Protein AF-A0A938S7B7-F1 (afdb_monomer)

Mean predicted aligned error: 17.57 Å

Sequence (192 aa):
MSVPHLNELYDEFAGQGLLVLGITKEKREPLAGFVQQNGVKFPIGLDDGGRTNEEYGIRGIPSAFLVNTEGKVVWQGHPISLDKERIKSVLSGTAGLERSRDDSTPSPRTERSRPGTKRKPRDTQEPREEVGAKREPVSPEQREIRTLFSLGKTWLANRDVEKAKEYLQTLADKYPEAAEAATARQWLEQLK

Solvent-accessible surface area (backbone atoms only — not comparable to full-atom values): 12240 Å² total; per-residue (Å²): 132,48,56,67,60,51,37,53,52,39,73,71,29,46,90,66,75,47,85,60,74,47,77,39,65,61,58,71,76,72,44,54,58,52,39,63,77,60,63,62,77,56,57,71,47,72,32,84,83,42,56,64,41,63,77,70,65,58,88,62,83,75,67,38,73,42,64,43,98,87,73,44,76,77,44,74,46,49,57,77,75,66,53,68,67,63,51,50,37,44,67,71,66,65,67,78,74,75,88,77,76,82,78,85,74,82,88,79,86,81,92,76,90,87,84,90,81,93,86,86,86,85,82,88,77,81,83,78,81,80,78,76,75,78,77,70,79,80,47,73,65,59,51,49,51,51,48,30,49,49,50,16,53,52,27,48,75,70,68,37,57,68,63,12,46,53,30,23,48,51,31,30,70,77,37,64,87,37,73,66,17,55,53,29,49,58,49,53,64,75,71,110

Foldseek 3Di:
DQQVVLVVVCVVCVVLPDADEAEDCDDPVVVVVVCVVSVRPHYYHHDPVCVVCVVVVPPDPPKDFDAAPVRDTLDIDHNNPDDPVNVVCRSVVVSPDDPDPPPPDDDDDDDDDDDDDDDDDDDDDDDDPPPPPPPDPCDPLNVLLVVLLVQLVVCVVVVNNVSNLVSLVCSCVVPVPDPSNVVSVVVNVVSD

Nearest PDB structures (foldseek):
  4nmu-assembly2_B  TM=8.128E-01  e=1.963E-04  Bacillus anthracis
  2h1a-assembly1_A  TM=8.492E-01  e=4.766E-04  Bacillus subtilis
  3drn-assembly2_B  TM=7.775E-01  e=1.560E-02  Saccharolobus solfataricus
  2l5o-assembly1_A  TM=7.589E-01  e=4.018E-02  Neisseria meningitidis serogroup B
  9hmf-assembly1_K  TM=8.562E-01  e=2.520E+00  Campylobacter jejuni

pLDDT: mean 77.13, std 22.65, range [26.0, 95.56]

Structure (mmCIF, N/CA/C/O backbone):
data_AF-A0A938S7B7-F1
#
_entry.id   AF-A0A938S7B7-F1
#
loop_
_atom_site.group_PDB
_atom_site.id
_atom_site.type_symbol
_atom_site.label_atom_id
_atom_site.label_alt_id
_atom_site.label_comp_id
_atom_site.label_asym_id
_atom_site.label_entity_id
_atom_site.label_seq_id
_atom_site.pdbx_PDB_ins_code
_atom_site.Cartn_x
_atom_site.Cartn_y
_atom_site.Cartn_z
_atom_site.occupancy
_atom_site.B_iso_or_equiv
_atom_site.auth_seq_id
_atom_site.auth_comp_id
_atom_site.auth_asym_id
_atom_site.auth_atom_id
_atom_site.pdbx_PDB_model_num
ATOM 1 N N . MET A 1 1 ? -2.540 18.103 -1.293 1.00 62.97 1 MET A N 1
ATOM 2 C CA . MET A 1 1 ? -1.780 17.017 -0.633 1.00 62.97 1 MET A CA 1
ATOM 3 C C . MET A 1 1 ? -2.758 16.178 0.176 1.00 62.97 1 MET A C 1
ATOM 5 O O . MET A 1 1 ? -3.597 16.770 0.835 1.00 62.97 1 MET A O 1
ATOM 9 N N . SER A 1 2 ? -2.718 14.846 0.090 1.00 87.06 2 SER A N 1
ATOM 10 C CA . SER A 1 2 ? -3.737 13.963 0.693 1.00 87.06 2 SER A CA 1
ATOM 11 C C . SER A 1 2 ? -3.463 13.537 2.140 1.00 87.06 2 SER A C 1
ATOM 13 O O . SER A 1 2 ? -4.360 12.992 2.771 1.00 87.06 2 SER A O 1
ATOM 15 N N . VAL A 1 3 ? -2.256 13.765 2.672 1.00 92.62 3 VAL A N 1
ATOM 16 C CA . VAL A 1 3 ? -1.851 13.268 4.002 1.00 92.62 3 VAL A CA 1
ATOM 17 C C . VAL A 1 3 ? -2.767 13.743 5.139 1.00 92.62 3 VAL A C 1
ATOM 19 O O . VAL A 1 3 ? -3.195 12.877 5.896 1.00 92.62 3 VAL A O 1
ATOM 22 N N . PRO A 1 4 ? -3.141 15.037 5.262 1.00 93.50 4 PRO A N 1
ATOM 23 C CA . PRO A 1 4 ? -4.032 15.471 6.343 1.00 93.50 4 PRO A CA 1
ATOM 24 C C . PRO A 1 4 ? -5.382 14.745 6.325 1.00 93.50 4 PRO A C 1
ATOM 26 O O . PRO A 1 4 ? -5.806 14.212 7.342 1.00 93.50 4 PRO A O 1
ATOM 29 N N . HIS A 1 5 ? -5.986 14.619 5.140 1.00 93.56 5 HIS A N 1
ATOM 30 C CA . HIS A 1 5 ? -7.241 13.886 4.944 1.00 93.56 5 HIS A CA 1
ATOM 31 C C . HIS A 1 5 ? -7.122 12.412 5.353 1.00 93.56 5 HIS A C 1
ATOM 33 O O . HIS A 1 5 ? -7.959 11.884 6.075 1.00 93.56 5 HIS A O 1
ATOM 39 N N . LEU A 1 6 ? -6.045 11.739 4.940 1.00 94.75 6 LEU A N 1
ATOM 40 C CA . LEU A 1 6 ? -5.810 10.339 5.301 1.00 94.75 6 LEU A CA 1
ATOM 41 C C . LEU A 1 6 ? -5.500 10.153 6.793 1.00 94.75 6 LEU A C 1
ATOM 43 O O . LEU A 1 6 ? -5.886 9.135 7.360 1.00 94.75 6 LEU A O 1
ATOM 47 N N . ASN A 1 7 ? -4.842 11.123 7.432 1.00 95.50 7 ASN A N 1
ATOM 48 C CA . ASN A 1 7 ? -4.629 11.124 8.878 1.00 95.50 7 ASN A CA 1
ATOM 49 C C . ASN A 1 7 ? -5.958 11.234 9.634 1.00 95.50 7 ASN A C 1
ATOM 51 O O . ASN A 1 7 ? -6.166 10.475 10.572 1.00 95.50 7 ASN A O 1
ATOM 55 N N . GLU A 1 8 ? -6.860 12.125 9.211 1.00 95.25 8 GLU A N 1
ATOM 56 C CA . GLU A 1 8 ? -8.193 12.253 9.816 1.00 95.25 8 GLU A CA 1
ATOM 57 C C . GLU A 1 8 ? -8.993 10.951 9.703 1.00 95.25 8 GLU A C 1
ATOM 59 O O . GLU A 1 8 ? -9.571 10.488 10.685 1.00 95.25 8 GLU A O 1
ATOM 64 N N . LEU A 1 9 ? -8.988 10.324 8.521 1.00 94.06 9 LEU A N 1
ATOM 65 C CA . LEU A 1 9 ? -9.646 9.033 8.313 1.00 94.06 9 LEU A CA 1
ATOM 66 C C . LEU A 1 9 ? -9.025 7.920 9.169 1.00 94.06 9 LEU A C 1
ATOM 68 O O . LEU A 1 9 ? -9.748 7.093 9.722 1.00 94.06 9 LEU A O 1
ATOM 72 N N . TYR A 1 10 ? -7.696 7.896 9.283 1.00 94.31 10 TYR A N 1
ATOM 73 C CA . TYR A 1 10 ? -6.990 6.927 10.115 1.00 94.31 10 TYR A CA 1
ATOM 74 C C . TYR A 1 10 ? -7.328 7.107 11.598 1.00 94.31 10 TYR A C 1
ATOM 76 O O . TYR A 1 10 ? -7.714 6.140 12.246 1.00 94.31 10 TYR A O 1
ATOM 84 N N . ASP A 1 11 ? -7.256 8.332 12.123 1.00 94.19 11 ASP A N 1
ATOM 85 C CA . ASP A 1 11 ? -7.569 8.619 13.527 1.00 94.19 11 ASP A CA 1
ATOM 86 C C . ASP A 1 11 ? -9.017 8.237 13.882 1.00 94.19 11 ASP A C 1
ATOM 88 O O . ASP A 1 11 ? -9.269 7.697 14.958 1.00 94.19 11 ASP A O 1
ATOM 92 N N . GLU A 1 12 ? -9.971 8.488 12.980 1.00 93.81 12 GLU A N 1
ATOM 93 C CA . GLU A 1 12 ? -11.390 8.211 13.223 1.00 93.81 12 GLU A CA 1
ATOM 94 C C . GLU A 1 12 ? -11.719 6.712 13.176 1.00 93.81 12 GLU A C 1
ATOM 96 O O . GLU A 1 12 ? -12.463 6.212 14.025 1.00 93.81 12 GLU A O 1
ATOM 101 N N . PHE A 1 13 ? -11.172 5.979 12.201 1.00 92.69 13 PHE A N 1
ATOM 102 C CA . PHE A 1 13 ? -11.612 4.613 11.903 1.00 92.69 13 PHE A CA 1
ATOM 103 C C . PHE A 1 13 ? -10.602 3.509 12.251 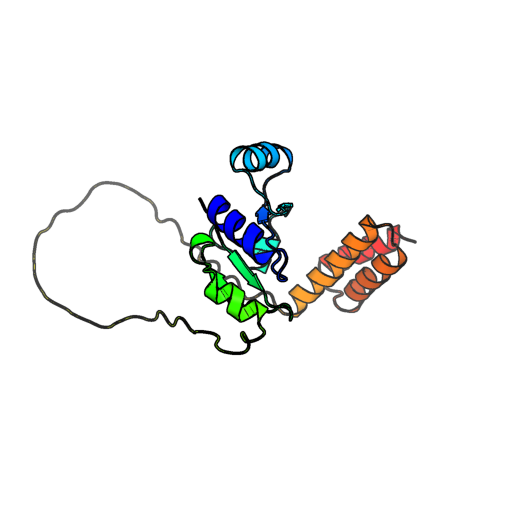1.00 92.69 13 PHE A C 1
ATOM 105 O O . PHE A 1 13 ? -10.966 2.335 12.149 1.00 92.69 13 PHE A O 1
ATOM 112 N N . ALA A 1 14 ? -9.381 3.821 12.707 1.00 87.31 14 ALA A N 1
ATOM 113 C CA . ALA A 1 14 ? -8.387 2.800 13.077 1.00 87.31 14 ALA A CA 1
ATOM 114 C C . ALA A 1 14 ? -8.910 1.819 14.140 1.00 87.31 14 ALA A C 1
ATOM 116 O O . ALA A 1 14 ? -8.699 0.612 14.037 1.00 87.31 14 ALA A O 1
ATOM 117 N N . GLY A 1 15 ? -9.662 2.316 15.128 1.00 85.25 15 GLY A N 1
ATOM 118 C CA . GLY A 1 15 ? -10.310 1.485 16.151 1.00 85.25 15 GLY A CA 1
ATOM 119 C C . GLY A 1 15 ? -11.589 0.775 15.687 1.00 85.25 15 GLY A C 1
ATOM 120 O O . GLY A 1 15 ? -12.145 -0.023 16.433 1.00 85.25 15 GLY A O 1
ATOM 12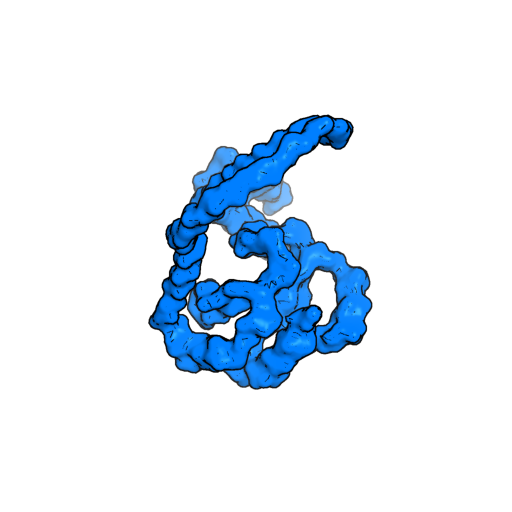1 N N . GLN A 1 16 ? -12.063 1.066 14.474 1.00 87.81 16 GLN A N 1
ATOM 122 C CA . GLN A 1 16 ? -13.324 0.569 13.912 1.00 87.81 16 GLN A CA 1
ATOM 123 C C . GLN A 1 16 ? -13.105 -0.452 12.783 1.00 87.81 16 GLN A C 1
ATOM 125 O O . GLN A 1 16 ? -14.058 -0.852 12.122 1.00 87.81 16 GLN A O 1
ATOM 130 N N . GLY A 1 17 ? -11.856 -0.874 12.557 1.00 87.44 17 GLY A N 1
ATOM 131 C CA . GLY A 1 17 ? -11.500 -1.876 11.550 1.00 87.44 17 GLY A CA 1
ATOM 132 C C . GLY A 1 17 ? -10.949 -1.314 10.237 1.00 87.44 17 GLY A C 1
ATOM 133 O O . GLY A 1 17 ? -10.676 -2.097 9.329 1.00 87.44 17 GLY A O 1
ATOM 134 N N . LEU A 1 18 ? -10.742 0.006 10.115 1.00 92.94 18 LEU A N 1
ATOM 135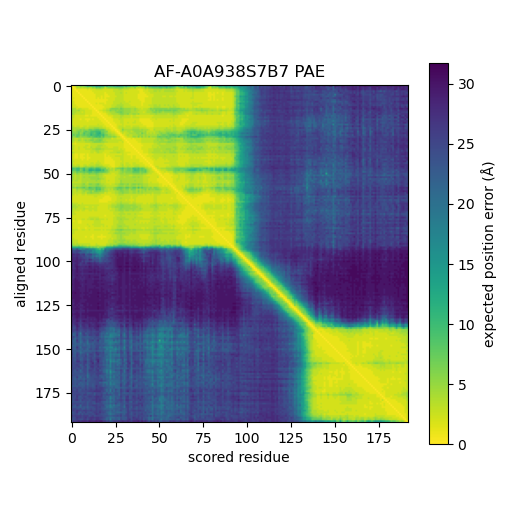 C CA . LEU A 1 18 ? -10.041 0.576 8.961 1.00 92.94 18 LEU A CA 1
ATOM 136 C C . LEU A 1 18 ? -8.524 0.509 9.165 1.00 92.94 18 LEU A C 1
ATOM 138 O O . LEU A 1 18 ? -7.987 1.088 10.105 1.00 92.94 18 LEU A O 1
ATOM 142 N N . LEU A 1 19 ? -7.820 -0.101 8.214 1.00 93.62 19 LEU A N 1
ATOM 143 C CA . LEU A 1 19 ? -6.375 0.049 8.070 1.00 93.62 19 LEU A CA 1
ATOM 144 C C . LEU A 1 19 ? -6.077 1.024 6.926 1.00 93.62 19 LEU A C 1
ATOM 146 O O . LEU A 1 19 ? -6.552 0.836 5.808 1.00 93.62 19 LEU A O 1
ATOM 150 N N . VAL A 1 20 ? -5.247 2.034 7.190 1.00 95.56 20 VAL A N 1
ATOM 151 C CA . VAL A 1 20 ? -4.679 2.905 6.151 1.00 95.56 20 VAL A CA 1
ATOM 152 C C . VAL A 1 20 ? -3.220 2.508 5.946 1.00 95.56 20 VAL A C 1
ATOM 154 O O . VAL A 1 20 ? -2.463 2.426 6.909 1.00 95.56 20 VAL A O 1
ATOM 157 N N . LEU A 1 21 ? -2.823 2.254 4.699 1.00 95.06 21 LEU A N 1
ATOM 158 C CA . LEU A 1 21 ? -1.455 1.892 4.329 1.00 95.06 21 LEU A CA 1
ATOM 159 C C . LEU A 1 21 ? -1.004 2.757 3.150 1.00 95.06 21 LEU A C 1
ATOM 161 O O . LEU A 1 21 ? -1.574 2.682 2.061 1.00 95.06 21 LEU A O 1
ATOM 165 N N . GLY A 1 22 ? 0.020 3.583 3.361 1.00 94.19 22 GLY A N 1
ATOM 166 C CA . GLY A 1 22 ? 0.685 4.290 2.269 1.00 94.19 22 GLY A CA 1
ATOM 167 C C . GLY A 1 22 ? 1.644 3.349 1.546 1.00 94.19 22 GLY A C 1
ATOM 168 O O . GLY A 1 22 ? 2.380 2.628 2.204 1.00 94.19 22 GLY A O 1
ATOM 169 N N . ILE A 1 23 ? 1.679 3.359 0.216 1.00 93.25 23 ILE A N 1
ATOM 170 C CA . ILE A 1 23 ? 2.670 2.601 -0.561 1.00 93.25 23 ILE A CA 1
ATOM 171 C C . ILE A 1 23 ? 3.522 3.585 -1.351 1.00 93.25 23 ILE A C 1
ATOM 173 O O . ILE A 1 23 ? 2.992 4.487 -2.003 1.00 93.25 23 ILE A O 1
ATOM 177 N N . THR A 1 24 ? 4.841 3.428 -1.288 1.00 90.06 24 THR A N 1
ATOM 178 C CA . THR A 1 24 ? 5.776 4.283 -2.019 1.00 90.06 24 THR A CA 1
ATOM 179 C C . THR A 1 24 ? 6.889 3.480 -2.671 1.00 90.06 24 THR A C 1
ATOM 181 O O . THR A 1 24 ? 7.380 2.513 -2.101 1.00 90.06 24 THR A O 1
ATOM 184 N N . LYS A 1 25 ? 7.315 3.932 -3.852 1.00 88.69 25 LYS A N 1
ATOM 185 C CA . LYS A 1 25 ? 8.526 3.450 -4.534 1.00 88.69 25 LYS A CA 1
ATOM 186 C C . LYS A 1 25 ? 9.805 4.151 -4.053 1.00 88.69 25 LYS A C 1
ATOM 188 O O . LYS A 1 25 ? 10.890 3.850 -4.539 1.00 88.69 25 LYS A O 1
ATOM 193 N N . GLU A 1 26 ? 9.667 5.149 -3.180 1.00 84.50 26 GLU A N 1
ATOM 194 C CA . GLU A 1 26 ? 10.796 5.900 -2.634 1.00 84.50 26 GLU A CA 1
ATOM 195 C C . GLU A 1 26 ? 11.612 5.045 -1.666 1.00 84.50 26 GLU A C 1
ATOM 197 O O . GLU A 1 26 ? 11.079 4.186 -0.961 1.00 84.50 26 GLU A O 1
ATOM 202 N N . LYS A 1 27 ? 12.916 5.318 -1.593 1.00 82.00 27 LYS A N 1
ATOM 203 C CA . LYS A 1 27 ? 13.792 4.688 -0.600 1.00 82.00 27 LYS A CA 1
ATOM 204 C C . LYS A 1 27 ? 13.482 5.202 0.808 1.00 82.00 27 LYS A C 1
ATOM 206 O O . LYS A 1 27 ? 12.878 6.260 0.995 1.00 82.00 27 LYS A O 1
ATOM 211 N N . ARG A 1 28 ? 13.930 4.459 1.820 1.00 80.94 28 ARG A N 1
ATOM 212 C CA . ARG A 1 28 ? 13.669 4.779 3.230 1.00 80.94 28 ARG A CA 1
ATOM 213 C C . ARG A 1 28 ? 14.246 6.137 3.639 1.00 80.94 28 ARG A C 1
ATOM 215 O O . ARG A 1 28 ? 13.594 6.878 4.371 1.00 80.94 28 ARG A O 1
ATOM 222 N N . GLU A 1 29 ? 15.448 6.459 3.170 1.00 80.31 29 GLU A N 1
ATOM 223 C CA . GLU A 1 29 ? 16.176 7.677 3.530 1.00 80.31 29 GLU A CA 1
ATOM 224 C C . GLU A 1 29 ? 15.417 8.962 3.144 1.00 80.31 29 GLU A C 1
ATOM 226 O O . GLU A 1 29 ? 15.160 9.770 4.038 1.00 80.31 29 GLU A O 1
ATOM 231 N N . PRO A 1 30 ? 14.983 9.168 1.881 1.00 79.94 30 PRO A N 1
ATOM 232 C CA . PRO A 1 30 ? 14.192 10.348 1.519 1.00 79.94 30 PRO A CA 1
ATOM 233 C C . PRO A 1 30 ? 12.782 10.347 2.132 1.00 79.94 30 PRO A C 1
ATOM 235 O O . PRO A 1 30 ? 12.194 11.413 2.327 1.00 79.94 30 PRO A O 1
ATOM 238 N N . LEU A 1 31 ? 12.233 9.178 2.479 1.00 85.56 31 LEU A N 1
ATOM 239 C CA . LEU A 1 31 ? 10.890 9.066 3.049 1.00 85.56 31 LEU A CA 1
ATOM 240 C C . LEU A 1 31 ? 10.800 9.600 4.486 1.00 85.56 31 LEU A C 1
ATOM 242 O O . LEU A 1 31 ? 9.781 10.185 4.855 1.00 85.56 31 LEU A O 1
ATOM 246 N N . ALA A 1 32 ? 11.843 9.421 5.301 1.00 85.19 32 ALA A N 1
ATOM 247 C CA . ALA A 1 32 ? 11.814 9.806 6.714 1.00 85.19 32 ALA A CA 1
ATOM 248 C C . ALA A 1 32 ? 11.514 11.304 6.909 1.00 85.19 32 ALA A C 1
ATOM 250 O O . ALA A 1 32 ? 10.678 11.668 7.739 1.00 85.19 32 ALA A O 1
ATOM 251 N N . GLY A 1 33 ? 12.130 12.164 6.089 1.00 87.75 33 GLY A N 1
ATOM 252 C CA . GLY A 1 33 ? 11.871 13.605 6.106 1.00 87.75 33 GLY A CA 1
ATOM 253 C C . GLY A 1 33 ? 10.430 13.942 5.722 1.00 87.75 33 GLY A C 1
ATOM 254 O O . GLY A 1 33 ? 9.784 14.739 6.399 1.00 87.75 33 GLY A O 1
ATOM 255 N N . PHE A 1 34 ? 9.887 13.281 4.696 1.00 88.94 34 PHE A N 1
ATOM 256 C CA . PHE A 1 34 ? 8.495 13.466 4.280 1.00 88.94 34 PHE A CA 1
ATOM 257 C C . PHE A 1 34 ? 7.505 13.071 5.383 1.00 88.94 34 PHE A C 1
ATOM 259 O O . PHE A 1 34 ? 6.560 13.814 5.651 1.00 88.94 34 PHE A O 1
ATOM 266 N N . VAL A 1 35 ? 7.725 11.923 6.032 1.00 90.19 35 VAL A N 1
ATOM 267 C CA . VAL A 1 35 ? 6.875 11.422 7.125 1.00 90.19 35 VAL A CA 1
ATOM 268 C C . VAL A 1 35 ? 6.845 12.411 8.281 1.00 90.19 35 VAL A C 1
ATOM 270 O O . VAL A 1 35 ? 5.765 12.747 8.766 1.00 90.19 35 VAL A O 1
ATOM 273 N N . GLN A 1 36 ? 8.015 12.912 8.682 1.00 89.38 36 GLN A N 1
ATOM 274 C CA . GLN A 1 36 ? 8.131 13.855 9.787 1.00 89.38 36 GLN A CA 1
ATOM 275 C C . GLN A 1 36 ? 7.504 15.214 9.451 1.00 89.38 36 GLN A C 1
ATOM 277 O O . GLN A 1 36 ? 6.734 15.741 10.247 1.00 89.38 36 GLN A O 1
ATOM 282 N N . GLN A 1 37 ? 7.785 15.760 8.264 1.00 90.12 37 GLN A N 1
ATOM 283 C CA . GLN A 1 37 ? 7.267 17.065 7.836 1.00 90.12 37 GLN A CA 1
ATOM 284 C C . GLN A 1 37 ? 5.746 17.076 7.671 1.00 90.12 37 GLN A C 1
ATOM 286 O O . GLN A 1 37 ? 5.107 18.084 7.960 1.00 90.12 37 GLN A O 1
ATOM 291 N N . ASN A 1 38 ? 5.163 15.967 7.210 1.00 89.88 38 ASN A N 1
ATOM 292 C CA . ASN A 1 38 ? 3.728 15.875 6.937 1.00 89.88 38 ASN A CA 1
ATOM 293 C C . ASN A 1 38 ? 2.937 15.203 8.065 1.00 89.88 38 ASN A C 1
ATOM 295 O O . ASN A 1 38 ? 1.726 15.033 7.935 1.00 89.88 38 ASN A O 1
ATOM 299 N N . GLY A 1 39 ? 3.611 14.811 9.152 1.00 93.00 39 GLY A N 1
ATOM 300 C CA . GLY A 1 39 ? 2.993 14.169 10.308 1.00 93.00 39 GLY A CA 1
ATOM 301 C C . GLY A 1 39 ? 2.195 12.923 9.934 1.00 93.00 39 GLY A C 1
ATOM 302 O O . GLY A 1 39 ? 1.060 12.779 10.380 1.00 93.00 39 GLY A O 1
ATOM 303 N N . VAL A 1 40 ? 2.732 12.062 9.064 1.00 94.31 40 VAL A N 1
ATOM 304 C CA . VAL A 1 40 ? 2.020 10.853 8.615 1.00 94.31 40 VAL A CA 1
ATOM 305 C C . VAL A 1 40 ? 1.785 9.924 9.811 1.00 94.31 40 VAL A C 1
ATOM 307 O O . VAL A 1 40 ? 2.739 9.528 10.478 1.00 94.31 40 VAL A O 1
ATOM 310 N N . LYS A 1 41 ? 0.519 9.578 10.077 1.00 93.69 41 LYS A N 1
ATOM 311 C CA . LYS A 1 41 ? 0.116 8.767 11.243 1.00 93.69 41 LYS A CA 1
ATOM 312 C C . LYS A 1 41 ? -0.072 7.281 10.947 1.00 93.69 41 LYS A C 1
ATOM 314 O O . LYS A 1 41 ? -0.132 6.473 11.868 1.00 93.69 41 LYS A O 1
ATOM 319 N N . PHE A 1 42 ? -0.175 6.929 9.672 1.00 93.62 42 PHE A N 1
ATOM 320 C CA . PHE A 1 42 ? -0.419 5.570 9.201 1.00 93.62 42 PHE A CA 1
ATOM 321 C C . PHE A 1 42 ? 0.876 4.900 8.707 1.00 93.62 42 PHE A C 1
ATOM 323 O O . PHE A 1 42 ? 1.814 5.591 8.298 1.00 93.62 42 PHE A O 1
ATOM 330 N N . PRO A 1 43 ? 0.958 3.556 8.724 1.00 92.50 43 PRO A N 1
ATOM 331 C CA . PRO A 1 43 ? 2.121 2.836 8.217 1.00 92.50 43 PRO A CA 1
ATOM 332 C C . PRO A 1 43 ? 2.361 3.104 6.725 1.00 92.50 43 PRO A C 1
ATOM 334 O O . PRO A 1 43 ? 1.425 3.297 5.944 1.00 92.50 43 PRO A O 1
ATOM 337 N N . ILE A 1 44 ? 3.634 3.069 6.323 1.00 93.69 44 ILE A N 1
ATOM 338 C CA . ILE A 1 44 ? 4.053 3.178 4.922 1.00 93.69 44 ILE A CA 1
ATOM 339 C C . ILE A 1 44 ? 4.843 1.930 4.527 1.00 93.69 44 ILE A C 1
ATOM 341 O O . ILE A 1 44 ? 5.866 1.615 5.135 1.00 93.69 44 ILE A O 1
ATOM 345 N N . GLY A 1 45 ? 4.374 1.237 3.493 1.00 92.62 45 GLY A N 1
ATOM 346 C CA . GLY A 1 45 ? 5.081 0.157 2.820 1.00 92.62 45 GLY A CA 1
ATOM 347 C C . GLY A 1 45 ? 6.031 0.691 1.748 1.00 92.62 45 GLY A C 1
ATOM 348 O O . GLY A 1 45 ? 5.667 1.556 0.948 1.00 92.62 45 GLY A O 1
ATOM 349 N N . LEU A 1 46 ? 7.249 0.150 1.733 1.00 92.12 46 LEU A N 1
ATOM 350 C CA . LEU A 1 46 ? 8.239 0.400 0.689 1.00 92.12 46 LEU A CA 1
ATOM 351 C C . LEU A 1 46 ? 8.078 -0.655 -0.406 1.00 92.12 46 LEU A C 1
ATOM 353 O O . LEU A 1 46 ? 8.299 -1.842 -0.171 1.00 92.12 46 LEU A O 1
ATOM 357 N N . ASP A 1 47 ? 7.698 -0.216 -1.596 1.00 89.19 47 ASP A N 1
ATOM 358 C CA . ASP A 1 47 ? 7.597 -1.039 -2.795 1.00 89.19 47 ASP A CA 1
ATOM 359 C C . ASP A 1 47 ? 8.840 -0.834 -3.660 1.00 89.19 47 ASP A C 1
ATOM 361 O O . ASP A 1 47 ? 8.836 -0.100 -4.654 1.00 89.19 47 ASP A O 1
ATOM 365 N N . ASP A 1 48 ? 9.932 -1.471 -3.234 1.00 77.50 48 ASP A N 1
ATOM 366 C CA . ASP A 1 48 ? 11.179 -1.471 -3.988 1.00 77.50 48 ASP A CA 1
ATOM 367 C C . ASP A 1 48 ? 10.965 -2.208 -5.322 1.00 77.50 48 ASP A C 1
ATOM 369 O O . ASP A 1 48 ? 10.676 -3.413 -5.371 1.00 77.50 48 ASP A O 1
ATOM 373 N N . GLY A 1 49 ? 11.022 -1.441 -6.411 1.00 78.25 49 GLY A N 1
ATOM 374 C CA . GLY A 1 49 ? 10.715 -1.885 -7.771 1.00 78.25 49 GLY A CA 1
ATOM 375 C C . GLY A 1 49 ? 9.339 -1.477 -8.309 1.00 78.25 49 GLY A C 1
ATOM 376 O O . GLY A 1 49 ? 9.080 -1.723 -9.482 1.00 78.25 49 GLY A O 1
ATOM 377 N N . GLY A 1 50 ? 8.470 -0.832 -7.518 1.00 83.12 50 GLY A N 1
ATOM 378 C CA . GLY A 1 50 ? 7.197 -0.275 -8.006 1.00 83.12 50 GLY A CA 1
ATOM 379 C C . GLY A 1 50 ? 6.176 -1.314 -8.491 1.00 83.12 50 GLY A C 1
ATOM 380 O O . GLY A 1 50 ? 5.285 -0.980 -9.276 1.00 83.12 50 GLY A O 1
ATOM 381 N N . ARG A 1 51 ? 6.300 -2.564 -8.034 1.00 87.94 51 ARG A N 1
ATOM 382 C CA . ARG A 1 51 ? 5.480 -3.701 -8.477 1.00 87.94 51 ARG A CA 1
ATOM 383 C C . ARG A 1 51 ? 4.007 -3.525 -8.122 1.00 87.94 51 ARG A C 1
ATOM 385 O O . ARG A 1 51 ? 3.140 -3.919 -8.892 1.00 87.94 51 ARG A O 1
ATOM 392 N N . THR A 1 52 ? 3.711 -2.884 -6.995 1.00 89.56 52 THR A N 1
ATOM 393 C CA . THR A 1 52 ? 2.340 -2.582 -6.563 1.00 89.56 52 THR A CA 1
ATOM 394 C C . THR A 1 52 ? 1.643 -1.684 -7.574 1.00 89.56 52 THR A C 1
ATOM 396 O O . THR A 1 52 ? 0.497 -1.939 -7.927 1.00 89.56 52 THR A O 1
ATOM 399 N N . ASN A 1 53 ? 2.335 -0.670 -8.102 1.00 87.62 53 ASN A N 1
ATOM 400 C CA . ASN A 1 53 ? 1.750 0.202 -9.120 1.00 87.62 53 ASN A CA 1
ATOM 401 C C . ASN A 1 53 ? 1.407 -0.571 -10.398 1.00 87.62 53 ASN A C 1
ATOM 403 O O . ASN A 1 53 ? 0.372 -0.308 -11.005 1.00 87.62 53 ASN A O 1
ATOM 407 N N . GLU A 1 54 ? 2.254 -1.520 -10.798 1.00 88.62 54 GLU A N 1
ATOM 408 C CA . GLU A 1 54 ? 2.015 -2.352 -11.978 1.00 88.62 54 GLU A CA 1
ATOM 409 C C . GLU A 1 54 ? 0.815 -3.283 -11.786 1.00 88.62 54 GLU A C 1
ATOM 411 O O . GLU A 1 54 ? -0.098 -3.275 -12.613 1.00 88.62 54 GLU A O 1
ATOM 416 N N .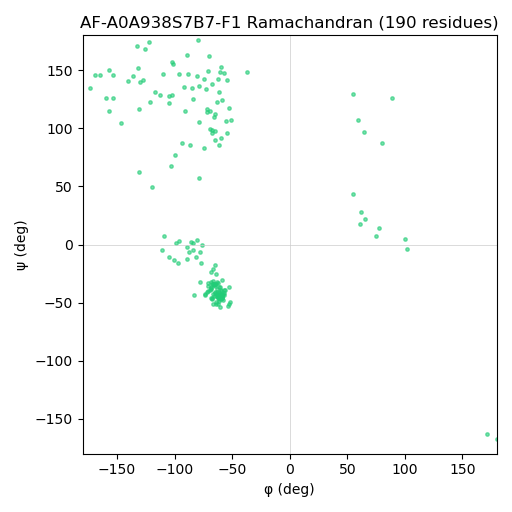 GLU A 1 55 ? 0.782 -4.030 -10.681 1.00 90.00 55 GLU A N 1
ATOM 417 C CA . GLU A 1 55 ? -0.274 -5.007 -10.383 1.00 90.00 55 GLU A CA 1
ATOM 418 C C . GLU A 1 55 ? -1.641 -4.335 -10.162 1.00 90.00 55 GLU A C 1
ATOM 420 O O . GLU A 1 55 ? -2.671 -4.851 -10.594 1.00 90.00 55 GLU A O 1
ATOM 425 N N . TYR A 1 56 ? -1.661 -3.138 -9.566 1.00 87.44 56 TYR A N 1
ATOM 426 C CA . TYR A 1 56 ? -2.880 -2.340 -9.390 1.00 87.44 56 TYR A CA 1
ATOM 427 C C . TYR A 1 56 ? -3.214 -1.462 -10.611 1.00 87.44 56 TYR A C 1
ATOM 429 O O . TYR A 1 56 ? -4.186 -0.704 -10.583 1.00 87.44 56 TYR A O 1
ATOM 437 N N . GLY A 1 57 ? -2.425 -1.528 -11.691 1.00 89.06 57 GLY A N 1
ATOM 438 C CA . GLY A 1 57 ? -2.662 -0.760 -12.916 1.00 89.06 57 GLY A CA 1
ATOM 439 C C . GLY A 1 57 ? -2.612 0.762 -12.726 1.00 89.06 57 GLY A C 1
ATOM 440 O O . GLY A 1 57 ? -3.276 1.500 -13.458 1.00 89.06 57 GLY A O 1
ATOM 441 N N . ILE A 1 58 ? -1.847 1.248 -11.746 1.00 88.75 58 ILE A N 1
ATOM 442 C CA . ILE A 1 58 ? -1.734 2.664 -11.390 1.00 88.75 58 ILE A CA 1
ATOM 443 C C . ILE A 1 58 ? -0.934 3.398 -12.470 1.00 88.75 58 ILE A C 1
ATOM 445 O O . ILE A 1 58 ? 0.261 3.176 -12.651 1.00 88.75 58 ILE A O 1
ATOM 449 N N . ARG A 1 59 ? -1.599 4.316 -13.179 1.00 83.19 59 ARG A N 1
ATOM 450 C CA . ARG A 1 59 ? -0.988 5.141 -14.242 1.00 83.19 59 ARG A CA 1
ATOM 451 C C . ARG A 1 59 ? -0.633 6.557 -13.794 1.00 83.19 59 ARG A C 1
ATOM 453 O O . ARG A 1 59 ? 0.082 7.256 -14.502 1.00 83.19 59 ARG A O 1
ATOM 460 N N . GLY A 1 60 ? -1.133 6.981 -12.635 1.00 84.69 60 GLY A N 1
ATOM 461 C CA . GLY A 1 60 ? -0.931 8.322 -12.100 1.00 84.69 60 GLY A CA 1
ATOM 462 C C . GLY A 1 60 ? -1.017 8.335 -10.580 1.00 84.69 60 GLY A C 1
ATOM 463 O O . GLY A 1 60 ? -1.773 7.572 -9.979 1.00 84.69 60 GLY A O 1
ATOM 464 N N . ILE A 1 61 ? -0.222 9.205 -9.964 1.00 86.62 61 ILE A N 1
ATOM 465 C CA . ILE A 1 61 ? -0.224 9.431 -8.519 1.00 86.62 61 ILE A CA 1
ATOM 466 C C . ILE A 1 61 ? -0.797 10.823 -8.199 1.00 86.62 61 ILE A C 1
ATOM 468 O O . ILE A 1 61 ? -0.578 11.754 -8.975 1.00 86.62 61 ILE A O 1
ATOM 472 N N . PRO A 1 62 ? -1.491 10.988 -7.058 1.00 91.00 62 PRO A N 1
ATOM 473 C CA . PRO A 1 62 ? -1.809 9.945 -6.084 1.00 91.00 62 PRO A CA 1
ATOM 474 C C . PRO A 1 62 ? -3.021 9.093 -6.510 1.00 91.00 62 PRO A C 1
ATOM 476 O O . PRO A 1 62 ? -3.983 9.602 -7.077 1.00 91.00 62 PRO A O 1
ATOM 479 N N . SER A 1 63 ? -2.977 7.801 -6.184 1.00 92.81 63 SER A N 1
ATOM 480 C CA . SER A 1 63 ? -4.077 6.845 -6.366 1.00 92.81 63 SER A CA 1
ATOM 481 C C . SER A 1 63 ? -4.345 6.127 -5.045 1.00 92.81 63 SER A C 1
ATOM 483 O O . SER A 1 63 ? -3.406 5.810 -4.318 1.00 92.81 63 SER A O 1
ATOM 485 N N . ALA A 1 64 ? -5.614 5.882 -4.735 1.00 94.56 64 ALA A N 1
ATOM 486 C CA . ALA A 1 64 ? -6.060 5.153 -3.556 1.00 94.56 64 ALA A CA 1
ATOM 487 C C . ALA A 1 64 ? -7.095 4.094 -3.937 1.00 94.56 64 ALA A C 1
ATOM 489 O O . ALA A 1 64 ? -7.842 4.250 -4.905 1.00 94.56 64 ALA A O 1
ATOM 490 N N . PHE A 1 65 ? -7.136 3.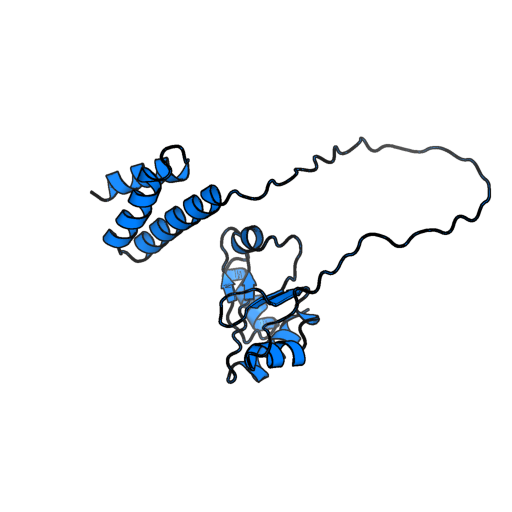037 -3.134 1.00 95.31 65 PHE A N 1
ATOM 491 C CA . PHE A 1 65 ? -8.065 1.924 -3.256 1.00 95.31 65 PHE A CA 1
ATOM 492 C C . PHE A 1 65 ? -8.701 1.686 -1.890 1.00 95.31 65 PHE A C 1
ATOM 494 O O . PHE A 1 65 ? -8.013 1.749 -0.872 1.00 95.31 65 PHE A O 1
ATOM 501 N N . LEU A 1 66 ? -9.999 1.401 -1.871 1.00 95.38 66 LEU A N 1
ATOM 502 C CA . LEU A 1 66 ? -10.691 0.899 -0.691 1.00 95.38 66 LEU A CA 1
ATOM 503 C C . LEU A 1 66 ? -10.951 -0.585 -0.905 1.00 95.38 66 LEU A C 1
ATOM 505 O O . LEU A 1 66 ? -11.592 -0.970 -1.887 1.00 95.38 66 LEU A O 1
ATOM 509 N N . VAL A 1 67 ? -10.439 -1.400 0.008 1.00 93.50 67 VAL A N 1
ATOM 510 C CA . VAL A 1 67 ? -10.537 -2.858 -0.038 1.00 93.50 67 VAL A CA 1
ATOM 511 C C . VAL A 1 67 ? -11.420 -3.309 1.120 1.00 93.50 67 VAL A C 1
ATOM 513 O O . VAL A 1 67 ? -11.214 -2.871 2.251 1.00 93.50 67 VAL A O 1
ATOM 516 N N . ASN A 1 68 ? -12.429 -4.133 0.841 1.00 92.12 68 ASN A N 1
ATOM 517 C CA . ASN A 1 68 ? -13.306 -4.679 1.875 1.00 92.12 68 ASN A CA 1
ATOM 518 C C . ASN A 1 68 ? -12.652 -5.873 2.603 1.00 92.12 68 ASN A C 1
ATOM 520 O O . ASN A 1 68 ? -11.573 -6.338 2.232 1.00 92.12 68 ASN A O 1
ATOM 524 N N . THR A 1 69 ? -13.319 -6.404 3.628 1.00 88.19 69 THR A N 1
ATOM 525 C CA . THR A 1 69 ? -12.826 -7.545 4.425 1.00 88.19 69 THR A CA 1
ATOM 526 C C . THR A 1 69 ? -12.709 -8.856 3.639 1.00 88.19 69 THR A C 1
ATOM 528 O O . THR A 1 69 ? -11.980 -9.749 4.058 1.00 88.19 69 THR A O 1
ATOM 531 N N . GLU A 1 70 ? -13.362 -8.969 2.478 1.00 88.81 70 GLU A N 1
ATOM 532 C CA . GLU A 1 70 ? -13.209 -10.099 1.549 1.00 88.81 70 GLU A CA 1
ATOM 533 C C . GLU A 1 70 ? -12.001 -9.941 0.604 1.00 88.81 70 GLU A C 1
ATOM 535 O O . GLU A 1 70 ? -11.798 -10.770 -0.283 1.00 88.81 70 GLU A O 1
ATOM 540 N N . GLY A 1 71 ? -11.227 -8.857 0.728 1.00 88.44 71 GLY A N 1
ATOM 541 C CA . GLY A 1 71 ? -10.097 -8.565 -0.156 1.00 88.44 71 GLY A CA 1
ATOM 542 C C . GLY A 1 71 ? -10.496 -7.997 -1.522 1.00 88.44 71 GLY A C 1
ATOM 543 O O . GLY A 1 71 ? -9.671 -7.959 -2.435 1.00 88.44 71 GLY A O 1
ATOM 544 N N . LYS A 1 72 ? -11.745 -7.548 -1.701 1.00 91.50 72 LYS A N 1
ATOM 545 C CA . LYS A 1 72 ? -12.223 -6.956 -2.960 1.00 91.50 72 LYS A CA 1
ATOM 546 C C . LYS A 1 72 ? -12.051 -5.443 -2.945 1.00 91.50 72 LYS A C 1
ATOM 548 O O . LYS A 1 72 ? -12.431 -4.775 -1.986 1.00 91.50 72 LYS A O 1
ATOM 553 N N . VAL A 1 73 ? -11.553 -4.891 -4.049 1.00 92.19 73 VAL A N 1
ATOM 554 C CA . VAL A 1 73 ? -11.566 -3.442 -4.285 1.00 92.19 73 VAL A CA 1
ATOM 555 C C . VAL A 1 73 ? -13.011 -2.998 -4.512 1.00 92.19 73 VAL A C 1
ATOM 557 O O . VAL A 1 73 ? -13.639 -3.386 -5.497 1.00 92.19 73 VAL A O 1
ATOM 560 N N . VAL A 1 74 ? -13.527 -2.177 -3.602 1.00 93.12 74 VAL A N 1
ATOM 561 C CA . VAL A 1 74 ? -14.887 -1.612 -3.647 1.00 93.12 74 VAL A CA 1
ATOM 562 C C . VAL A 1 74 ? -14.895 -0.137 -4.050 1.00 93.12 74 VAL A C 1
ATOM 564 O O . VAL A 1 74 ? -15.946 0.420 -4.353 1.00 93.12 74 VAL A O 1
ATOM 567 N N . TRP A 1 75 ? -13.725 0.507 -4.087 1.00 94.31 75 TRP A N 1
ATOM 568 C CA . TRP A 1 75 ? -13.552 1.850 -4.634 1.00 94.31 75 TRP A CA 1
ATOM 569 C C . TRP A 1 75 ? -12.102 2.094 -5.062 1.00 94.31 75 TRP A C 1
ATOM 571 O O . TRP A 1 75 ? -11.172 1.554 -4.463 1.00 94.31 75 TRP A O 1
ATOM 581 N N . GLN A 1 76 ? -11.922 2.936 -6.077 1.00 94.00 76 GLN A N 1
ATOM 582 C CA . GLN A 1 76 ? -10.632 3.433 -6.545 1.00 94.00 76 GLN A CA 1
ATOM 583 C C . GLN A 1 76 ? -10.773 4.910 -6.921 1.00 94.00 76 GLN A C 1
ATOM 585 O O . GLN A 1 76 ? -11.769 5.301 -7.530 1.00 94.00 76 GLN A O 1
ATOM 590 N N . GLY A 1 77 ? -9.768 5.727 -6.612 1.00 92.44 77 GLY A N 1
ATOM 591 C CA . GLY A 1 77 ? -9.759 7.123 -7.032 1.00 92.44 77 GLY A CA 1
ATOM 592 C C . GLY A 1 77 ? -8.636 7.946 -6.420 1.00 92.44 77 GLY A C 1
ATOM 593 O O . GLY A 1 77 ? -7.650 7.421 -5.901 1.00 92.44 77 GLY A O 1
ATOM 594 N N . HIS A 1 78 ? -8.789 9.266 -6.480 1.00 94.31 78 HIS A N 1
ATOM 595 C CA . HIS A 1 78 ? -7.880 10.181 -5.804 1.00 94.31 78 HIS A CA 1
ATOM 596 C C . HIS A 1 78 ? -8.138 10.135 -4.282 1.00 94.31 78 HIS A C 1
ATOM 598 O O . HIS A 1 78 ? -9.295 10.244 -3.877 1.00 94.31 78 HIS A O 1
ATOM 604 N N . PRO A 1 79 ? -7.112 10.040 -3.409 1.00 92.69 79 PRO A N 1
ATOM 605 C CA . PRO A 1 79 ? -7.320 9.821 -1.973 1.00 92.69 79 PRO A CA 1
ATOM 606 C C . PRO A 1 79 ? -8.168 10.895 -1.276 1.00 92.69 79 PRO A C 1
ATOM 608 O O . PRO A 1 79 ? -8.882 10.590 -0.333 1.00 92.69 79 P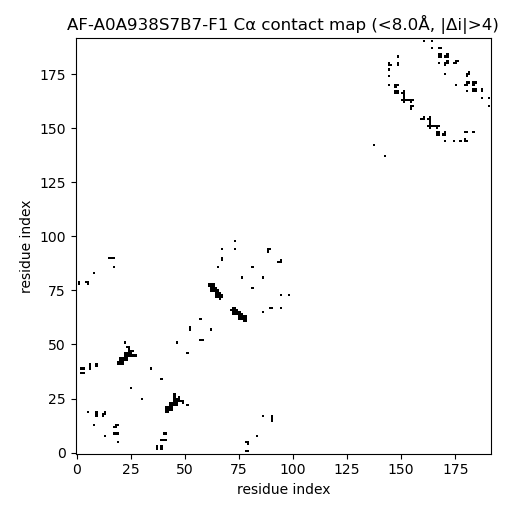RO A O 1
ATOM 611 N N . ILE A 1 80 ? -8.118 12.145 -1.749 1.00 93.19 80 ILE A N 1
ATOM 612 C CA . ILE A 1 80 ? -8.939 13.241 -1.195 1.00 93.19 80 ILE A CA 1
ATOM 613 C C . ILE A 1 80 ? -10.444 13.058 -1.435 1.00 93.19 80 ILE A C 1
ATOM 615 O O . ILE A 1 80 ? -11.258 13.673 -0.761 1.00 93.19 80 ILE A O 1
ATOM 619 N N . SER A 1 81 ? -10.812 12.240 -2.422 1.00 92.81 81 SER A N 1
ATOM 620 C CA . SER A 1 81 ? -12.200 11.971 -2.792 1.00 92.81 81 SER A CA 1
ATOM 621 C C . SER A 1 81 ? -12.790 10.795 -2.010 1.00 92.81 81 SER A C 1
ATOM 623 O O . SER A 1 81 ? -13.952 10.463 -2.215 1.00 92.81 81 SER A O 1
ATOM 625 N N . LEU A 1 82 ? -12.001 10.144 -1.147 1.00 92.88 82 LEU A N 1
ATOM 626 C CA . LEU A 1 82 ? -12.488 9.090 -0.266 1.00 92.88 82 LEU A CA 1
ATOM 627 C C . LEU A 1 82 ? -13.197 9.718 0.935 1.00 92.88 82 LEU A C 1
ATOM 629 O O . LEU A 1 82 ? -12.546 10.248 1.832 1.00 92.88 82 LEU A O 1
ATOM 633 N N . ASP A 1 83 ? -14.521 9.664 0.953 1.00 92.75 83 ASP A N 1
ATOM 634 C CA . ASP A 1 83 ? -15.333 10.203 2.039 1.00 92.75 83 ASP A CA 1
ATOM 635 C C . ASP A 1 83 ? -15.596 9.182 3.167 1.00 92.75 83 ASP A C 1
ATOM 637 O O . ASP A 1 83 ? -15.431 7.967 3.018 1.00 92.75 83 ASP A O 1
ATOM 641 N N . LYS A 1 84 ? -16.018 9.705 4.324 1.00 93.19 84 LYS A N 1
ATOM 642 C CA . LYS A 1 84 ? -16.293 8.925 5.540 1.00 93.19 84 LYS A CA 1
ATOM 643 C C . LYS A 1 84 ? -17.495 7.996 5.388 1.00 93.19 84 LYS A C 1
ATOM 645 O O . LYS A 1 84 ? -17.497 6.910 5.959 1.00 93.19 84 LYS A O 1
ATOM 650 N N . GLU A 1 85 ? -18.511 8.401 4.632 1.00 91.50 85 GLU A N 1
ATOM 651 C CA . GLU A 1 85 ? -19.746 7.627 4.470 1.00 91.50 85 GLU A CA 1
ATOM 652 C C . GLU A 1 85 ? -19.486 6.345 3.678 1.00 91.50 85 GLU A C 1
ATOM 654 O O . GLU A 1 85 ? -19.959 5.266 4.043 1.00 91.50 85 GLU A O 1
ATOM 659 N N . ARG A 1 86 ? -18.627 6.426 2.659 1.00 92.62 86 ARG A N 1
ATOM 660 C CA . ARG A 1 86 ? -18.135 5.261 1.926 1.00 92.62 86 ARG A CA 1
ATOM 661 C C . ARG A 1 86 ? -17.388 4.292 2.836 1.00 92.62 86 ARG A C 1
ATOM 663 O O . ARG A 1 86 ? -17.641 3.093 2.767 1.00 92.62 86 ARG A O 1
ATOM 670 N N . ILE A 1 87 ? -16.501 4.793 3.696 1.00 93.38 87 ILE A N 1
ATOM 671 C CA . ILE A 1 87 ? -15.767 3.957 4.659 1.00 93.38 87 ILE A CA 1
ATOM 672 C C . ILE A 1 87 ? -16.738 3.273 5.622 1.00 93.38 87 ILE A C 1
ATOM 674 O O . ILE A 1 87 ? -16.680 2.055 5.772 1.00 93.38 87 ILE A O 1
ATOM 678 N N . LYS A 1 88 ? -17.678 4.021 6.212 1.00 92.00 88 LYS A N 1
ATOM 679 C CA . LYS A 1 88 ? -18.700 3.468 7.113 1.00 92.00 88 LYS A CA 1
ATOM 680 C C . LYS A 1 88 ? -19.529 2.373 6.445 1.00 92.00 88 LYS A C 1
ATOM 682 O O . LYS A 1 88 ? -19.753 1.342 7.065 1.00 92.00 88 LYS A O 1
ATOM 687 N N . SER A 1 89 ? -19.942 2.572 5.191 1.00 89.44 89 SER A N 1
ATOM 688 C CA . SER A 1 89 ? -20.704 1.580 4.414 1.00 89.44 89 SER A CA 1
ATOM 689 C C . SER A 1 89 ? -19.929 0.273 4.198 1.00 89.44 89 SER A C 1
ATOM 691 O O . SER A 1 89 ? -20.500 -0.818 4.242 1.00 89.44 89 SER A O 1
ATOM 693 N N . VAL A 1 90 ? -18.609 0.365 4.008 1.00 90.62 90 VAL A N 1
ATOM 694 C CA . VAL A 1 90 ? -17.744 -0.817 3.898 1.00 90.62 90 VAL A CA 1
ATOM 695 C C . VAL A 1 90 ? -17.548 -1.492 5.254 1.00 90.62 90 VAL A C 1
ATOM 697 O O . VAL A 1 90 ? -17.642 -2.716 5.332 1.00 90.62 90 VAL A O 1
ATOM 700 N N . 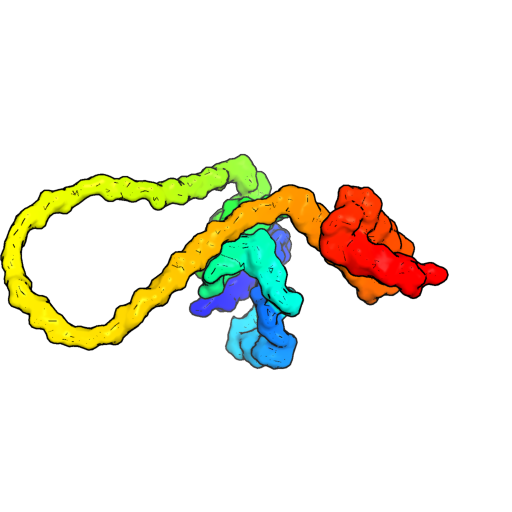LEU A 1 91 ? -17.329 -0.721 6.322 1.00 87.62 91 LEU A N 1
ATOM 701 C CA . LEU A 1 91 ? -17.129 -1.251 7.675 1.00 87.62 91 LEU A CA 1
ATOM 702 C C . LEU A 1 91 ? -18.383 -1.926 8.248 1.00 87.62 91 LEU A C 1
ATOM 704 O O . LEU A 1 91 ? -18.266 -2.922 8.954 1.00 87.62 91 LEU A O 1
ATOM 708 N N . SER A 1 92 ? -19.580 -1.433 7.925 1.00 84.44 92 SER A N 1
ATOM 709 C CA . SER A 1 92 ? -20.845 -2.035 8.369 1.00 84.44 92 SER A CA 1
ATOM 710 C C . SER A 1 92 ? -21.232 -3.307 7.602 1.00 84.44 92 SER A C 1
ATOM 712 O O . SER A 1 92 ? -22.255 -3.914 7.910 1.00 84.44 92 SER A O 1
ATOM 714 N N . GLY A 1 93 ? -20.426 -3.735 6.621 1.00 69.38 93 GLY A N 1
ATOM 715 C CA . GLY A 1 93 ? -20.703 -4.916 5.801 1.00 69.38 93 GLY A CA 1
ATOM 716 C C . GLY A 1 93 ? -21.795 -4.698 4.749 1.00 69.38 93 GLY A C 1
ATOM 717 O O . GLY A 1 93 ? -22.189 -5.643 4.070 1.00 69.38 93 GLY A O 1
ATOM 718 N N . THR A 1 94 ? -22.265 -3.461 4.572 1.00 55.72 94 THR A N 1
ATOM 719 C CA . THR A 1 94 ? -23.306 -3.113 3.594 1.00 55.72 94 THR A CA 1
ATOM 720 C C . THR A 1 94 ? -22.744 -2.945 2.178 1.00 55.72 94 THR A C 1
ATOM 722 O O . THR A 1 94 ? -23.503 -2.898 1.210 1.00 55.72 94 THR A O 1
ATOM 725 N N . ALA A 1 95 ? -21.417 -2.911 2.013 1.00 50.56 95 ALA A N 1
ATOM 726 C CA . ALA A 1 95 ? -20.742 -2.824 0.715 1.00 50.56 95 ALA A CA 1
ATOM 727 C C . ALA A 1 95 ? -20.693 -4.175 -0.024 1.00 50.56 95 ALA A C 1
ATOM 729 O O . ALA A 1 95 ? -19.635 -4.690 -0.387 1.00 50.56 95 ALA A O 1
ATOM 730 N N . GLY A 1 96 ? -21.873 -4.738 -0.246 1.00 45.03 96 GLY A N 1
ATOM 731 C CA . GLY A 1 96 ? -22.132 -5.838 -1.156 1.00 45.03 96 GLY A CA 1
ATOM 732 C C . GLY A 1 96 ? -23.120 -5.412 -2.235 1.00 45.03 96 GLY A C 1
ATOM 733 O O . GLY A 1 96 ? -24.105 -6.106 -2.427 1.00 45.03 96 GLY A O 1
ATOM 734 N N . LEU A 1 97 ? -22.918 -4.274 -2.910 1.00 41.62 97 LEU A N 1
ATOM 735 C CA . LEU A 1 97 ? -23.630 -3.964 -4.154 1.00 41.62 97 LEU A CA 1
ATOM 736 C C . LEU A 1 97 ? -22.964 -2.808 -4.912 1.00 41.62 97 LEU A C 1
ATOM 738 O O . LEU A 1 97 ? -22.474 -1.864 -4.304 1.00 41.62 97 LEU A O 1
ATOM 742 N N . GLU A 1 98 ? -23.019 -2.899 -6.241 1.00 38.53 98 GLU A N 1
ATOM 743 C CA . GLU A 1 98 ? -22.714 -1.860 -7.234 1.00 38.53 98 GLU A CA 1
ATOM 744 C C . GLU A 1 98 ? -21.225 -1.614 -7.554 1.00 38.53 98 GLU A C 1
ATOM 746 O O . GLU A 1 98 ? -20.573 -0.678 -7.095 1.00 38.53 98 GLU A O 1
ATOM 751 N N . ARG A 1 99 ? -20.724 -2.397 -8.523 1.00 41.38 99 ARG A N 1
ATOM 752 C CA . ARG A 1 99 ? -19.798 -1.859 -9.530 1.00 41.38 99 ARG A CA 1
ATOM 753 C C . ARG A 1 99 ? -20.535 -0.732 -10.264 1.00 41.38 99 ARG A C 1
ATOM 755 O O . ARG A 1 99 ? -21.207 -1.001 -11.260 1.00 41.38 99 ARG A O 1
ATOM 762 N N . SER A 1 100 ? -20.418 0.510 -9.804 1.00 38.19 100 SER A N 1
ATOM 763 C CA . SER A 1 100 ? -20.830 1.655 -10.612 1.00 38.19 100 SER A CA 1
ATOM 764 C C . SER A 1 100 ? -19.876 1.751 -11.801 1.00 38.19 100 SER A C 1
ATOM 766 O O . SER A 1 100 ? -18.741 2.214 -11.687 1.00 38.19 100 SER A O 1
ATOM 768 N N . ARG A 1 101 ? -20.345 1.224 -12.934 1.00 46.53 101 ARG A N 1
ATOM 769 C CA . ARG A 1 101 ? -19.884 1.573 -14.272 1.00 46.53 101 ARG A CA 1
ATOM 770 C C . ARG A 1 101 ? -19.927 3.097 -14.380 1.00 46.53 101 ARG A C 1
ATOM 772 O O . ARG A 1 101 ? -21.015 3.651 -14.475 1.00 46.53 101 ARG A O 1
ATOM 779 N N . ASP A 1 102 ? -18.774 3.754 -14.379 1.00 38.03 102 ASP A N 1
ATOM 780 C CA . ASP A 1 102 ? -18.675 5.049 -15.046 1.00 38.03 102 ASP A CA 1
ATOM 781 C C . ASP A 1 102 ? -18.347 4.758 -16.512 1.00 38.03 102 ASP A C 1
ATOM 783 O O . ASP A 1 102 ? -17.199 4.591 -16.927 1.00 38.03 102 ASP A O 1
ATOM 787 N N . ASP A 1 103 ? -19.428 4.528 -17.254 1.00 38.31 103 ASP A N 1
ATOM 788 C CA . ASP A 1 103 ? -19.480 4.655 -18.699 1.00 38.31 103 ASP A CA 1
ATOM 789 C C . ASP A 1 103 ? -19.319 6.139 -19.036 1.00 38.31 103 ASP A C 1
ATOM 791 O O . ASP A 1 103 ? -20.274 6.909 -19.005 1.00 38.31 103 ASP A O 1
ATOM 795 N N . SER A 1 104 ? -18.090 6.535 -19.341 1.00 37.84 104 SER A N 1
ATOM 796 C CA . SER A 1 104 ? -17.809 7.782 -20.042 1.00 37.84 104 SER A CA 1
ATOM 797 C C . SER A 1 104 ? -17.487 7.468 -21.510 1.00 37.84 104 SER A C 1
ATOM 799 O O . SER A 1 104 ? -16.355 7.635 -21.966 1.00 37.84 104 SER A O 1
ATOM 801 N N . THR A 1 105 ? -18.488 7.000 -22.265 1.00 33.12 105 THR A N 1
ATOM 802 C CA . THR A 1 105 ? -18.573 7.202 -23.725 1.00 33.12 105 THR A CA 1
ATOM 803 C C . THR A 1 105 ? -19.590 8.325 -24.043 1.00 33.12 105 THR A C 1
ATOM 805 O O . THR A 1 105 ? -20.381 8.703 -23.184 1.00 33.12 105 THR A O 1
ATOM 808 N N . PRO A 1 106 ? -19.503 8.999 -25.207 1.00 39.69 106 PRO A N 1
ATOM 809 C CA . PRO A 1 106 ? -19.519 10.456 -25.299 1.00 39.69 106 PRO A CA 1
ATOM 810 C C . PRO A 1 106 ? -20.906 11.041 -25.612 1.00 39.69 106 PRO A C 1
ATOM 812 O O . PRO A 1 106 ? -21.667 10.486 -26.404 1.00 39.69 106 PRO A O 1
ATOM 815 N N . SER A 1 107 ? -21.202 12.230 -25.077 1.00 30.12 107 SER A N 1
ATOM 816 C CA . SER A 1 107 ? -22.403 12.989 -25.455 1.00 30.12 107 SER A CA 1
ATOM 817 C C . SER A 1 107 ? -22.343 13.497 -26.909 1.00 30.12 107 SER A C 1
ATOM 819 O O . SER A 1 107 ? -21.304 14.012 -27.337 1.00 30.12 107 SER A O 1
ATOM 821 N N . PRO A 1 108 ? -23.448 13.415 -27.679 1.00 35.34 108 PRO A N 1
ATOM 822 C CA . PRO A 1 108 ? -23.497 13.822 -29.079 1.00 35.34 108 PRO A CA 1
ATOM 823 C C . PRO A 1 108 ? -23.857 15.306 -29.277 1.00 35.34 108 PRO A C 1
ATOM 825 O O . PRO A 1 108 ? -24.707 15.853 -28.585 1.00 35.34 108 PRO A O 1
ATOM 828 N N . ARG A 1 109 ? -23.264 15.873 -30.342 1.00 30.23 109 ARG A N 1
ATOM 829 C CA . ARG A 1 109 ? -23.662 17.039 -31.168 1.00 30.23 109 ARG A CA 1
ATOM 830 C C . ARG A 1 109 ? -23.920 18.389 -30.487 1.00 30.23 109 ARG A C 1
ATOM 832 O O . ARG A 1 109 ? -24.862 18.551 -29.730 1.00 30.23 109 ARG A O 1
ATOM 839 N N . THR A 1 110 ? -23.286 19.431 -31.035 1.00 33.16 110 THR A N 1
ATOM 840 C CA . THR A 1 110 ? -23.997 20.398 -31.901 1.00 33.16 110 THR A CA 1
ATOM 841 C C . THR A 1 110 ? -23.006 21.113 -32.829 1.00 33.16 110 THR A C 1
ATOM 843 O O . THR A 1 110 ? -22.150 21.875 -32.391 1.00 33.16 110 THR A O 1
ATOM 846 N N . GLU A 1 111 ? -23.149 20.868 -34.132 1.00 33.09 111 GLU A N 1
ATOM 847 C CA . GLU A 1 111 ? -22.606 21.696 -35.211 1.00 33.09 111 GLU A CA 1
ATOM 848 C C . GLU A 1 111 ? -23.205 23.108 -35.163 1.00 33.09 111 GLU A C 1
ATOM 850 O O . GLU A 1 111 ? -24.427 23.274 -35.164 1.00 33.09 111 GLU A O 1
ATOM 855 N N . ARG A 1 112 ? -22.353 24.136 -35.239 1.00 33.09 112 ARG A N 1
ATOM 856 C CA . ARG A 1 112 ? -22.745 25.443 -35.779 1.00 33.09 112 ARG A CA 1
ATOM 857 C C . ARG A 1 112 ? -21.552 26.099 -36.505 1.00 33.09 112 ARG A C 1
ATOM 859 O O . ARG A 1 112 ? -20.598 26.558 -35.895 1.00 33.09 112 ARG A O 1
ATOM 866 N N . SER A 1 113 ? -21.633 26.059 -37.838 1.00 31.67 113 SER A N 1
ATOM 867 C CA . SER A 1 113 ? -20.954 26.861 -38.889 1.00 31.67 113 SER A CA 1
ATOM 868 C C . SER A 1 113 ? -20.762 28.355 -38.514 1.00 31.67 113 SER A C 1
ATOM 870 O O . SER A 1 113 ? -21.660 28.871 -37.857 1.00 31.67 113 SER A O 1
ATOM 872 N N . ARG A 1 114 ? -19.752 29.185 -38.889 1.00 33.41 114 ARG A N 1
ATOM 873 C CA . ARG A 1 114 ? -18.828 29.431 -40.057 1.00 33.41 114 ARG A CA 1
ATOM 874 C C . ARG A 1 114 ? -17.894 30.660 -39.678 1.00 33.41 114 ARG A C 1
ATOM 876 O O . ARG A 1 114 ? -18.088 31.163 -38.577 1.00 33.41 114 ARG A O 1
ATOM 883 N N . PRO A 1 115 ? -17.099 31.347 -40.556 1.00 37.41 115 PRO A N 1
ATOM 884 C CA . PRO A 1 115 ? -15.913 30.963 -41.360 1.00 37.41 115 PRO A CA 1
ATOM 885 C C . PRO A 1 115 ? -14.699 31.971 -41.294 1.00 37.41 115 PRO A C 1
ATOM 887 O O .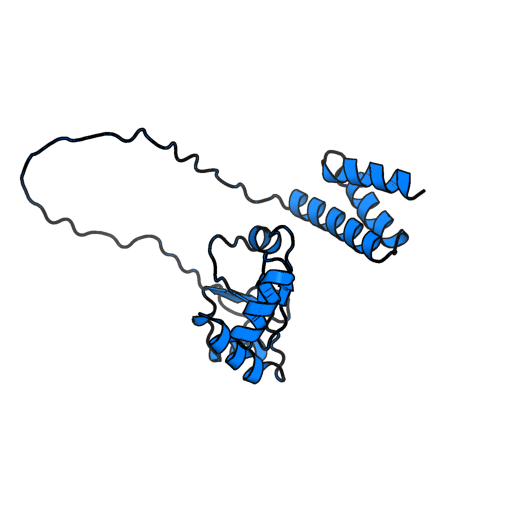 PRO A 1 115 ? -14.848 33.111 -40.872 1.00 37.41 115 PRO A O 1
ATOM 890 N N . GLY A 1 116 ? -13.525 31.596 -41.848 1.00 27.59 116 GLY A N 1
ATOM 891 C CA . GLY A 1 116 ? -12.407 32.493 -42.268 1.00 27.59 116 GLY A CA 1
ATOM 892 C C . GLY A 1 116 ? -11.354 32.812 -41.185 1.00 27.59 116 GLY A C 1
ATOM 893 O O . GLY A 1 116 ? -11.687 33.291 -40.117 1.00 27.59 116 GLY A O 1
ATOM 894 N N . THR A 1 117 ? -10.040 32.610 -41.356 1.00 29.97 117 THR A N 1
ATOM 895 C CA . THR A 1 117 ? -9.156 33.277 -42.333 1.00 29.97 117 THR A CA 1
ATOM 896 C C . THR A 1 117 ? -7.786 32.569 -42.379 1.00 29.97 117 THR A C 1
ATOM 898 O O . THR A 1 117 ? -7.295 32.069 -41.372 1.00 29.97 117 THR A O 1
ATOM 901 N N . LYS A 1 118 ? -7.166 32.530 -43.566 1.00 32.38 118 LYS A N 1
ATOM 902 C CA . LYS A 1 118 ? -5.855 31.925 -43.874 1.00 32.38 118 LYS A CA 1
ATOM 903 C C . LYS A 1 118 ? -4.684 32.574 -43.115 1.00 32.38 118 LYS A C 1
ATOM 905 O O . LYS A 1 118 ? -4.604 33.799 -43.107 1.00 32.38 118 LYS A O 1
ATOM 910 N N . ARG A 1 119 ? -3.704 31.762 -42.678 1.00 28.61 119 ARG A N 1
ATOM 911 C CA . ARG A 1 119 ? -2.237 32.003 -42.767 1.00 28.61 119 ARG A CA 1
ATOM 912 C C . ARG A 1 119 ? -1.437 30.764 -42.295 1.00 28.61 119 ARG A C 1
ATOM 914 O O . ARG A 1 119 ? -1.757 30.173 -41.276 1.00 28.61 119 ARG A O 1
ATOM 921 N N . LYS A 1 120 ? -0.402 30.386 -43.055 1.00 27.95 120 LYS A N 1
ATOM 922 C CA . LYS A 1 120 ? 0.682 29.406 -42.767 1.00 27.95 120 LYS A CA 1
ATOM 923 C C . LYS A 1 120 ? 2.015 30.185 -42.906 1.00 27.95 120 LYS A C 1
ATOM 925 O O . LYS A 1 120 ? 1.958 31.262 -43.507 1.00 27.95 120 LYS A O 1
ATOM 930 N N . PRO A 1 121 ? 3.217 29.645 -42.613 1.00 41.78 121 PRO A N 1
ATOM 931 C CA . PRO A 1 121 ? 3.676 28.656 -41.617 1.00 41.78 121 PRO A CA 1
ATOM 932 C C . PRO A 1 121 ? 4.843 29.212 -40.748 1.00 41.78 121 PRO A C 1
ATOM 934 O O . PRO A 1 121 ? 5.475 30.189 -41.146 1.00 41.78 121 PRO A O 1
ATOM 937 N N . ARG A 1 122 ? 5.232 28.551 -39.641 1.00 26.00 122 ARG A N 1
ATOM 938 C CA . ARG A 1 122 ? 6.653 28.511 -39.229 1.00 26.00 122 ARG A CA 1
ATOM 939 C C . ARG A 1 122 ? 6.979 27.346 -38.277 1.00 26.00 122 ARG A C 1
ATOM 941 O O . ARG A 1 122 ? 6.337 27.195 -37.248 1.00 26.00 122 ARG A O 1
ATOM 948 N N . ASP A 1 123 ? 7.982 26.590 -38.711 1.00 29.91 123 ASP A N 1
ATOM 949 C CA . ASP A 1 123 ? 8.943 25.740 -38.000 1.00 29.91 123 ASP A CA 1
ATOM 950 C C . ASP A 1 123 ? 8.511 24.555 -37.115 1.00 29.91 123 ASP A C 1
ATOM 952 O O . ASP A 1 123 ? 8.105 24.689 -35.968 1.00 29.91 123 ASP A O 1
ATOM 956 N N . THR A 1 124 ? 8.777 23.377 -37.690 1.00 34.97 124 THR A N 1
ATOM 957 C CA . THR A 1 124 ? 9.661 22.339 -37.135 1.00 34.97 124 THR A CA 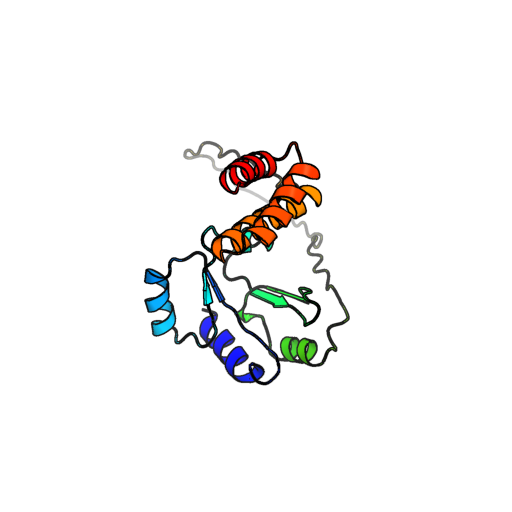1
ATOM 958 C C . THR A 1 124 ? 9.245 21.686 -35.822 1.00 34.97 124 THR A C 1
ATOM 960 O O . THR A 1 124 ? 9.601 22.129 -34.735 1.00 34.97 124 THR A O 1
ATOM 963 N N . GLN A 1 125 ? 8.611 20.520 -35.957 1.00 28.50 125 GLN A N 1
ATOM 964 C CA . GLN A 1 125 ? 8.899 19.364 -35.114 1.00 28.50 125 GLN A CA 1
ATOM 965 C C . GLN A 1 125 ? 8.560 18.081 -35.879 1.00 28.50 125 GLN A C 1
ATOM 967 O O . GLN A 1 125 ? 7.469 17.934 -36.430 1.00 28.50 125 GLN A O 1
ATOM 972 N N . GLU A 1 126 ? 9.548 17.196 -35.955 1.00 35.47 126 GLU A N 1
ATOM 973 C CA . GLU A 1 126 ? 9.434 15.833 -36.465 1.00 35.47 126 GLU A CA 1
ATOM 974 C C . GLU A 1 126 ? 8.354 15.053 -35.686 1.00 35.47 126 GLU A C 1
ATOM 976 O O . GLU A 1 126 ? 8.147 15.312 -34.494 1.00 35.47 126 GLU A O 1
ATOM 981 N N . PRO A 1 127 ? 7.642 14.107 -36.321 1.00 31.20 127 PRO A N 1
ATOM 982 C CA . PRO A 1 127 ? 6.583 13.366 -35.656 1.00 31.20 127 PRO A CA 1
ATOM 983 C C . PRO A 1 127 ? 7.191 12.387 -34.648 1.00 31.20 127 PRO A C 1
ATOM 985 O O . PRO A 1 127 ? 7.896 11.452 -35.019 1.00 31.20 127 PRO A O 1
ATOM 988 N N . ARG A 1 128 ? 6.889 12.580 -33.359 1.00 30.05 128 ARG A N 1
ATOM 989 C CA . ARG A 1 128 ? 7.036 11.517 -32.361 1.00 30.05 128 ARG A CA 1
ATOM 990 C C . ARG A 1 128 ? 6.028 10.430 -32.703 1.00 30.05 128 ARG A C 1
ATOM 992 O O . ARG A 1 128 ? 4.828 10.638 -32.543 1.00 30.05 128 ARG A O 1
ATOM 999 N N . GLU A 1 129 ? 6.522 9.293 -33.173 1.00 35.62 129 GLU A N 1
ATOM 1000 C CA . GLU A 1 129 ? 5.752 8.058 -33.226 1.00 35.62 129 GLU A CA 1
ATOM 1001 C C . GLU A 1 129 ? 5.222 7.747 -31.819 1.00 35.62 129 GLU A C 1
ATOM 1003 O O . GLU A 1 129 ? 5.958 7.348 -30.914 1.00 35.62 129 GLU A O 1
ATOM 1008 N N . GLU A 1 130 ? 3.923 7.958 -31.623 1.00 38.53 130 GLU A N 1
ATOM 1009 C CA . GLU A 1 130 ? 3.173 7.333 -30.544 1.00 38.53 130 GLU A CA 1
ATOM 1010 C C . GLU A 1 130 ? 3.153 5.826 -30.804 1.00 38.53 130 GLU A C 1
ATOM 1012 O O . GLU A 1 130 ? 2.246 5.286 -31.439 1.00 38.53 130 GLU A O 1
ATOM 1017 N N . VAL A 1 131 ? 4.154 5.114 -30.287 1.00 39.12 131 VAL A N 1
ATOM 1018 C CA . VAL A 1 131 ? 4.047 3.666 -30.116 1.00 39.12 131 VAL A CA 1
ATOM 1019 C C . VAL A 1 131 ? 3.117 3.432 -28.930 1.00 39.12 131 VAL A C 1
ATOM 1021 O O . VAL A 1 131 ? 3.531 3.259 -27.783 1.00 39.12 131 VAL A O 1
ATOM 1024 N N . GLY A 1 132 ? 1.816 3.475 -29.215 1.00 38.25 132 GLY A N 1
ATOM 1025 C CA . GLY A 1 132 ? 0.770 2.972 -28.342 1.00 38.25 132 GLY A CA 1
ATOM 1026 C C . GLY A 1 132 ? 0.970 1.476 -28.133 1.00 38.25 132 GLY A C 1
ATOM 1027 O O . GLY A 1 132 ? 0.390 0.655 -28.842 1.00 38.25 132 GLY A O 1
ATOM 1028 N N . ALA A 1 133 ? 1.802 1.111 -27.157 1.00 39.59 133 ALA A N 1
ATOM 1029 C CA . ALA A 1 133 ? 1.900 -0.255 -26.678 1.00 39.59 133 ALA A CA 1
ATOM 1030 C C . ALA A 1 133 ? 0.559 -0.619 -26.032 1.00 39.59 133 ALA A C 1
ATOM 1032 O O . ALA A 1 133 ? 0.286 -0.285 -24.875 1.00 39.59 133 ALA A O 1
ATOM 1033 N N . LYS A 1 134 ? -0.298 -1.296 -26.801 1.00 41.06 134 LYS A N 1
ATOM 1034 C CA . LYS A 1 134 ? -1.400 -2.098 -26.274 1.00 41.06 134 LYS A CA 1
ATOM 1035 C C . LYS A 1 134 ? -0.781 -3.078 -25.274 1.00 41.06 134 LYS A C 1
ATOM 1037 O O . LYS A 1 134 ? -0.228 -4.093 -25.676 1.00 41.06 134 LYS A O 1
ATOM 1042 N N . ARG A 1 135 ? -0.788 -2.746 -23.980 1.00 54.03 135 ARG A N 1
ATOM 1043 C CA . ARG A 1 135 ? -0.405 -3.699 -22.935 1.00 54.03 135 ARG A CA 1
ATOM 1044 C C . ARG A 1 135 ? -1.511 -4.739 -22.889 1.00 54.03 135 ARG A C 1
ATOM 1046 O O . ARG A 1 135 ? -2.592 -4.464 -22.368 1.00 54.03 135 ARG A O 1
ATOM 1053 N N . GLU A 1 136 ? -1.262 -5.877 -23.524 1.00 46.28 136 GLU A N 1
ATOM 1054 C CA . GLU A 1 136 ? -2.135 -7.035 -23.420 1.00 46.28 136 GLU A CA 1
ATOM 1055 C C . GLU A 1 136 ? -2.330 -7.391 -21.939 1.00 46.28 136 GLU A C 1
ATOM 1057 O O . GLU A 1 136 ? -1.404 -7.237 -21.133 1.00 46.28 136 GLU A O 1
ATOM 1062 N N . PRO A 1 137 ? -3.542 -7.805 -21.540 1.00 55.19 137 PRO A N 1
ATOM 1063 C CA . PRO A 1 137 ? -3.786 -8.231 -20.174 1.00 55.19 137 PRO A CA 1
ATOM 1064 C C . PRO A 1 137 ? -2.857 -9.403 -19.845 1.00 55.19 137 PRO A C 1
ATOM 1066 O O . PRO A 1 137 ? -2.863 -10.414 -20.542 1.00 55.19 137 PRO A O 1
ATOM 1069 N N . VAL A 1 138 ? -2.070 -9.265 -18.773 1.00 64.06 138 VAL A N 1
ATOM 1070 C CA . VAL A 1 138 ? -1.212 -10.340 -18.252 1.00 64.06 138 VAL A CA 1
ATOM 1071 C C . VAL A 1 138 ? -2.079 -11.581 -18.052 1.00 64.06 138 VAL A C 1
ATOM 1073 O O . VAL A 1 138 ? -3.044 -11.530 -17.274 1.00 64.06 138 VAL A O 1
ATOM 1076 N N . SER A 1 139 ? -1.769 -12.652 -18.790 1.00 78.38 139 SER A N 1
ATOM 1077 C CA . SER A 1 139 ? -2.571 -13.874 -18.794 1.00 78.38 139 SER A CA 1
ATOM 1078 C C . SER A 1 139 ? -2.642 -14.476 -17.382 1.00 78.38 139 SER A C 1
ATOM 1080 O O . SER A 1 139 ? -1.734 -14.265 -16.573 1.00 78.38 139 SER A O 1
ATOM 1082 N N . PRO A 1 140 ? -3.713 -15.215 -17.041 1.00 78.31 140 PRO A N 1
ATOM 1083 C CA . PRO A 1 140 ? -3.837 -15.856 -15.730 1.00 78.31 140 PRO A CA 1
ATOM 1084 C C . PRO A 1 140 ? -2.623 -16.722 -15.361 1.00 78.31 140 PRO A C 1
ATOM 1086 O O . PRO A 1 140 ? -2.178 -16.698 -14.218 1.00 78.31 140 PRO A O 1
ATOM 1089 N N . GLU A 1 141 ? -2.039 -17.403 -16.348 1.00 82.88 141 GLU A N 1
ATOM 1090 C CA . GLU A 1 141 ? -0.820 -18.207 -16.202 1.00 82.88 141 GLU A CA 1
ATOM 1091 C C . GLU A 1 141 ? 0.383 -17.351 -15.791 1.00 82.88 141 GLU A C 1
ATOM 1093 O O . GLU A 1 141 ? 1.081 -17.675 -14.836 1.00 82.88 141 GLU A O 1
ATOM 1098 N N . GLN A 1 142 ? 0.584 -16.202 -16.444 1.00 80.19 142 GLN A N 1
ATOM 1099 C CA . GLN A 1 142 ? 1.673 -15.274 -16.124 1.00 80.19 142 GLN A CA 1
ATOM 1100 C C . GLN A 1 142 ? 1.546 -14.693 -14.708 1.00 80.19 142 GLN A C 1
ATOM 1102 O O . GLN A 1 142 ? 2.551 -14.452 -14.037 1.00 80.19 142 GLN A O 1
ATOM 1107 N N . ARG A 1 143 ? 0.316 -14.509 -14.214 1.00 79.12 143 ARG A N 1
ATOM 1108 C CA . ARG A 1 143 ? 0.080 -14.102 -12.819 1.00 79.12 143 ARG A CA 1
ATOM 1109 C C . ARG A 1 143 ? 0.491 -15.201 -11.851 1.00 79.12 143 ARG A C 1
ATOM 1111 O O . ARG A 1 143 ? 1.198 -14.925 -10.888 1.00 79.12 143 ARG A O 1
ATOM 1118 N N . GLU A 1 144 ? 0.092 -16.440 -12.123 1.00 86.31 144 GLU A N 1
ATOM 1119 C CA . GLU A 1 144 ? 0.428 -17.572 -11.262 1.00 86.31 144 GLU A CA 1
ATOM 1120 C C . GLU A 1 144 ? 1.939 -17.850 -11.239 1.00 86.31 144 GLU A C 1
ATOM 1122 O O . GLU A 1 144 ? 2.505 -18.026 -10.160 1.00 86.31 144 GLU A O 1
ATOM 1127 N N . ILE A 1 145 ? 2.608 -17.787 -12.397 1.00 86.56 145 ILE A N 1
ATOM 1128 C CA . ILE A 1 145 ? 4.073 -17.878 -12.529 1.00 86.56 145 ILE A CA 1
ATOM 1129 C C . ILE A 1 145 ? 4.757 -16.867 -11.601 1.00 86.56 145 ILE A C 1
ATOM 1131 O O . ILE A 1 145 ? 5.607 -17.229 -10.780 1.00 86.56 145 ILE A O 1
ATOM 1135 N N . ARG A 1 146 ? 4.338 -15.597 -11.672 1.00 84.12 146 ARG A N 1
ATOM 1136 C CA . ARG A 1 146 ? 4.873 -14.521 -10.828 1.00 84.12 146 ARG A CA 1
ATOM 1137 C C . ARG A 1 146 ? 4.615 -14.759 -9.346 1.00 84.12 146 ARG A C 1
ATOM 1139 O O . ARG A 1 146 ? 5.514 -14.533 -8.533 1.00 84.12 146 ARG A O 1
ATOM 1146 N N . THR A 1 147 ? 3.411 -15.199 -8.982 1.00 84.38 147 THR A N 1
ATOM 1147 C CA . THR A 1 147 ? 3.048 -15.478 -7.588 1.00 84.38 147 THR A CA 1
ATOM 1148 C C . THR A 1 147 ? 3.913 -16.591 -7.006 1.00 84.38 147 THR A C 1
ATOM 1150 O O . THR A 1 147 ? 4.531 -16.379 -5.962 1.00 84.38 147 THR A O 1
ATOM 1153 N N . LEU A 1 148 ? 4.019 -17.736 -7.689 1.00 87.94 148 LEU A N 1
ATOM 1154 C CA . LEU A 1 148 ? 4.833 -18.868 -7.236 1.00 87.94 148 LEU A CA 1
ATOM 1155 C C . LEU A 1 148 ? 6.306 -18.468 -7.087 1.00 87.94 148 LEU A C 1
ATOM 1157 O O . LEU A 1 148 ? 6.925 -18.736 -6.055 1.00 87.94 148 LEU A O 1
ATOM 1161 N N . PHE A 1 149 ? 6.848 -17.735 -8.064 1.00 89.56 149 PHE A N 1
ATOM 1162 C CA . PHE A 1 149 ? 8.227 -17.257 -8.005 1.00 89.56 149 PHE A CA 1
ATOM 1163 C C . PHE A 1 149 ? 8.456 -16.263 -6.856 1.00 89.56 149 PHE A C 1
ATOM 1165 O O . PHE A 1 149 ? 9.477 -16.311 -6.164 1.00 89.56 149 PHE A O 1
ATOM 1172 N N . SER A 1 150 ? 7.507 -15.350 -6.620 1.00 86.75 150 SER A N 1
ATOM 1173 C CA . SER A 1 150 ? 7.601 -14.384 -5.524 1.00 86.75 150 SER A CA 1
ATOM 1174 C C . SER A 1 150 ? 7.522 -15.057 -4.158 1.00 86.75 150 SER A C 1
ATOM 1176 O O . SER A 1 150 ? 8.310 -14.705 -3.284 1.00 86.75 150 SER A O 1
ATOM 1178 N N . LEU A 1 151 ? 6.619 -16.023 -3.973 1.00 84.81 151 LEU A N 1
ATOM 1179 C CA . LEU A 1 151 ? 6.516 -16.777 -2.724 1.00 84.81 151 LEU A CA 1
ATOM 1180 C C . LEU A 1 151 ? 7.806 -17.551 -2.453 1.00 84.81 151 LEU A C 1
ATOM 1182 O O . LEU A 1 151 ? 8.342 -17.442 -1.353 1.00 84.81 151 LEU A O 1
ATOM 1186 N N . GLY A 1 152 ? 8.365 -18.226 -3.462 1.00 90.56 152 GLY A N 1
ATOM 1187 C CA . GLY A 1 152 ? 9.666 -18.889 -3.352 1.00 90.56 152 GLY A CA 1
ATOM 1188 C C . GLY A 1 152 ? 10.762 -17.956 -2.822 1.00 90.56 152 GLY A C 1
ATOM 1189 O O . GLY A 1 152 ? 11.417 -18.268 -1.829 1.00 90.56 152 GLY A O 1
ATOM 1190 N N . LYS A 1 153 ? 10.899 -16.756 -3.408 1.00 90.56 153 LYS A N 1
ATOM 1191 C CA . LYS A 1 153 ? 11.837 -15.720 -2.927 1.00 90.56 153 LYS A CA 1
ATOM 1192 C C . LYS A 1 153 ? 11.581 -15.297 -1.483 1.00 90.56 153 LYS A C 1
ATOM 1194 O O . LYS A 1 153 ? 12.525 -15.165 -0.708 1.00 90.56 153 LYS A O 1
ATOM 1199 N N . THR A 1 154 ? 10.322 -15.049 -1.130 1.00 81.75 154 THR A N 1
ATOM 1200 C CA . THR A 1 154 ? 9.947 -14.604 0.217 1.00 81.75 154 THR A CA 1
ATOM 1201 C C . THR A 1 154 ? 10.295 -15.657 1.265 1.00 81.75 154 THR A C 1
ATOM 1203 O O . THR A 1 154 ? 10.860 -15.317 2.303 1.00 81.75 154 THR A O 1
ATOM 1206 N N . TRP A 1 155 ? 10.027 -16.933 0.993 1.00 89.19 155 TRP A N 1
ATOM 1207 C CA . TRP A 1 155 ? 10.353 -18.010 1.927 1.00 89.19 155 TRP A CA 1
ATOM 1208 C C . TRP A 1 155 ? 11.863 -18.224 2.072 1.00 89.19 155 TRP A C 1
ATOM 1210 O O . TRP A 1 155 ? 12.336 -18.391 3.197 1.00 89.19 155 TRP A O 1
ATOM 1220 N N . LEU A 1 156 ? 12.642 -18.072 0.990 1.00 86.94 156 LEU A N 1
ATOM 1221 C CA . LEU A 1 156 ? 14.109 -18.049 1.081 1.00 86.94 156 LEU A CA 1
ATOM 1222 C C . LEU A 1 156 ? 14.611 -16.917 1.981 1.00 86.94 156 LEU A C 1
ATOM 1224 O O . LEU A 1 156 ? 15.476 -17.143 2.827 1.00 86.94 156 LEU A O 1
ATOM 1228 N N . ALA A 1 157 ? 14.047 -15.713 1.848 1.00 82.00 157 ALA A N 1
ATOM 1229 C CA . ALA A 1 157 ? 14.402 -14.579 2.701 1.00 82.00 157 ALA A CA 1
ATOM 1230 C C . ALA A 1 157 ? 14.065 -14.836 4.183 1.00 82.00 157 ALA A C 1
ATOM 1232 O O . ALA A 1 157 ? 14.815 -14.426 5.069 1.00 82.00 157 ALA A O 1
ATOM 1233 N N . ASN A 1 158 ? 12.988 -15.580 4.444 1.00 87.06 158 ASN A N 1
ATOM 1234 C CA . ASN A 1 158 ? 12.573 -15.997 5.784 1.00 87.06 158 ASN A CA 1
ATOM 1235 C C . ASN A 1 158 ? 13.346 -17.217 6.322 1.00 87.06 158 ASN A C 1
ATOM 1237 O O . ASN A 1 158 ? 13.042 -17.684 7.418 1.00 87.06 158 ASN A O 1
ATOM 1241 N N . ARG A 1 159 ? 14.352 -17.718 5.588 1.00 87.00 159 ARG A N 1
ATOM 1242 C CA . ARG A 1 159 ? 15.135 -18.930 5.901 1.00 87.00 159 ARG A CA 1
ATOM 1243 C C . ARG A 1 159 ? 14.314 -20.225 5.971 1.00 87.00 159 ARG A C 1
ATOM 1245 O O . ARG A 1 159 ? 14.807 -21.224 6.489 1.00 87.00 159 ARG A O 1
ATOM 1252 N N . ASP A 1 160 ? 13.104 -20.232 5.419 1.00 90.75 160 ASP A N 1
ATOM 1253 C CA . ASP A 1 160 ? 12.276 -21.433 5.297 1.00 90.75 160 ASP A CA 1
ATOM 1254 C C . ASP A 1 160 ? 12.516 -22.079 3.927 1.00 90.75 160 ASP A C 1
ATOM 1256 O O . ASP A 1 160 ? 11.869 -21.771 2.921 1.00 90.75 160 ASP A O 1
ATOM 1260 N N . VAL A 1 161 ? 13.534 -22.939 3.883 1.00 91.00 161 VAL A N 1
ATOM 1261 C CA . VAL A 1 161 ? 13.998 -23.575 2.645 1.00 91.00 161 VAL A CA 1
ATOM 1262 C C . VAL A 1 161 ? 13.002 -24.620 2.137 1.00 91.00 161 VAL A C 1
ATOM 1264 O O . VAL A 1 161 ? 12.852 -24.766 0.928 1.00 91.00 161 VAL A O 1
ATOM 1267 N N . GLU A 1 162 ? 12.295 -25.313 3.029 1.00 90.50 162 GLU A N 1
ATOM 1268 C CA . GLU A 1 162 ? 11.293 -26.328 2.674 1.00 90.50 162 GLU A CA 1
ATOM 1269 C C . GLU A 1 162 ? 10.123 -25.686 1.918 1.00 90.50 162 GLU A C 1
ATOM 1271 O O . GLU A 1 162 ? 9.813 -26.083 0.791 1.00 90.50 162 GLU A O 1
ATOM 1276 N N . LYS A 1 163 ? 9.542 -24.614 2.481 1.00 89.50 163 LYS A N 1
ATOM 1277 C CA . LYS A 1 163 ? 8.485 -23.837 1.817 1.00 89.50 163 LYS A CA 1
ATOM 1278 C C . LYS A 1 163 ? 8.972 -23.233 0.510 1.00 89.50 163 LYS A C 1
ATOM 1280 O O . LYS A 1 163 ? 8.266 -23.276 -0.493 1.00 89.50 163 LYS A O 1
ATOM 1285 N N . ALA A 1 164 ? 10.177 -22.668 0.497 1.00 91.19 164 ALA A N 1
ATOM 1286 C CA . ALA A 1 164 ? 10.740 -22.107 -0.722 1.00 91.19 164 ALA A CA 1
ATOM 1287 C C . ALA A 1 164 ? 10.860 -23.154 -1.837 1.00 91.19 164 ALA A C 1
ATOM 1289 O O . ALA A 1 164 ? 10.449 -22.884 -2.967 1.00 91.19 164 ALA A O 1
ATOM 1290 N N . LYS A 1 165 ? 11.379 -24.346 -1.516 1.00 93.94 165 LYS A N 1
ATOM 1291 C CA . LYS A 1 165 ? 11.486 -25.463 -2.459 1.00 93.94 165 LYS A CA 1
ATOM 1292 C C . LYS A 1 165 ? 10.118 -25.865 -2.997 1.00 93.94 165 LYS A C 1
ATOM 1294 O O . LYS A 1 165 ? 9.992 -26.008 -4.204 1.00 93.94 165 LYS A O 1
ATOM 1299 N N . GLU A 1 166 ? 9.096 -25.962 -2.148 1.00 92.81 166 GLU A N 1
ATOM 1300 C CA . GLU A 1 166 ? 7.721 -26.297 -2.548 1.00 92.81 166 GLU A CA 1
ATOM 1301 C C . GLU A 1 166 ? 7.197 -25.372 -3.666 1.00 92.81 166 GLU A C 1
ATOM 1303 O O . GLU A 1 166 ? 6.782 -25.841 -4.730 1.00 92.81 166 GLU A O 1
ATOM 1308 N N . TYR A 1 167 ? 7.278 -24.050 -3.475 1.00 92.12 167 TYR A N 1
ATOM 1309 C CA . TYR A 1 167 ? 6.787 -23.082 -4.466 1.00 92.12 167 TYR A CA 1
ATOM 1310 C C . TYR A 1 167 ? 7.656 -23.017 -5.727 1.00 92.12 167 TYR A C 1
ATOM 1312 O O . TYR A 1 167 ? 7.124 -22.918 -6.835 1.00 92.12 167 TYR A O 1
ATOM 1320 N N . LEU A 1 168 ? 8.983 -23.084 -5.577 1.00 93.62 168 LEU A N 1
ATOM 1321 C CA . LEU A 1 168 ? 9.914 -23.064 -6.709 1.00 93.62 168 LEU A CA 1
ATOM 1322 C C . LEU A 1 168 ? 9.809 -24.343 -7.553 1.00 93.62 168 LEU A C 1
ATOM 1324 O O . LEU A 1 168 ? 9.873 -24.265 -8.779 1.00 93.62 168 LEU A O 1
ATOM 1328 N N . GLN A 1 169 ? 9.594 -25.499 -6.920 1.00 92.88 169 GLN A N 1
ATOM 1329 C CA . GLN A 1 169 ? 9.383 -26.778 -7.598 1.00 92.88 169 GLN A CA 1
ATOM 1330 C C . GLN A 1 169 ? 8.039 -26.780 -8.332 1.00 92.88 169 GLN A C 1
ATOM 1332 O O . GLN A 1 169 ? 7.993 -27.080 -9.521 1.00 92.88 169 GLN A O 1
ATOM 1337 N N . THR A 1 170 ? 6.966 -26.326 -7.672 1.00 93.31 170 THR A N 1
ATOM 1338 C CA . THR A 1 170 ? 5.636 -26.193 -8.294 1.00 93.31 170 THR A CA 1
ATOM 1339 C C . THR A 1 170 ? 5.682 -25.302 -9.537 1.00 93.31 170 THR A C 1
ATOM 1341 O O . THR A 1 170 ? 5.089 -25.630 -10.563 1.00 93.31 170 THR A O 1
ATOM 1344 N N . LEU A 1 171 ? 6.421 -24.190 -9.474 1.00 94.19 171 LEU A N 1
ATOM 1345 C CA . LEU A 1 171 ? 6.656 -23.319 -10.624 1.00 94.19 171 LEU A CA 1
ATOM 1346 C C . LEU A 1 171 ? 7.397 -24.045 -11.756 1.00 94.19 171 LEU A C 1
ATOM 1348 O O . LEU A 1 171 ? 6.992 -23.946 -12.914 1.00 94.19 171 LEU A O 1
ATOM 1352 N N . ALA A 1 172 ? 8.469 -24.767 -11.427 1.00 93.31 172 ALA A N 1
ATOM 1353 C CA . ALA A 1 172 ? 9.300 -25.470 -12.398 1.00 93.31 172 ALA A CA 1
ATOM 1354 C C . ALA A 1 172 ? 8.582 -26.637 -13.097 1.00 93.31 172 ALA A C 1
ATOM 1356 O O . ALA A 1 172 ? 8.885 -26.914 -14.263 1.00 93.31 172 ALA A O 1
ATOM 1357 N N . ASP A 1 173 ? 7.656 -27.292 -12.396 1.00 93.06 173 ASP A N 1
ATOM 1358 C CA . ASP A 1 173 ? 6.883 -28.430 -12.899 1.00 93.06 173 ASP A CA 1
ATOM 1359 C C . ASP A 1 173 ? 5.670 -27.970 -13.716 1.00 93.06 173 ASP A C 1
ATOM 1361 O O . ASP A 1 173 ? 5.406 -28.503 -14.794 1.00 93.06 173 ASP A O 1
ATOM 1365 N N . LYS A 1 174 ? 4.940 -26.955 -13.230 1.00 93.50 174 LYS A N 1
ATOM 1366 C CA . LYS A 1 174 ? 3.711 -26.469 -13.875 1.00 93.50 174 LYS A CA 1
ATOM 1367 C C . LYS A 1 174 ? 3.990 -25.579 -15.087 1.00 93.50 174 LYS A C 1
ATOM 1369 O O . LYS A 1 174 ? 3.212 -25.589 -16.038 1.00 93.50 174 LYS A O 1
ATOM 1374 N N . TYR A 1 175 ? 5.094 -24.830 -15.066 1.00 93.44 175 TYR A N 1
ATOM 1375 C CA . TYR A 1 175 ? 5.424 -23.833 -16.087 1.00 93.44 175 TYR A CA 1
ATOM 1376 C C . TYR A 1 175 ? 6.864 -23.984 -16.601 1.00 93.44 175 TYR A C 1
ATOM 1378 O O . TYR A 1 175 ? 7.671 -23.067 -16.456 1.00 93.44 175 TYR A O 1
ATOM 1386 N N . PRO A 1 176 ? 7.216 -25.120 -17.228 1.00 90.50 176 PRO A N 1
ATOM 1387 C CA . PRO A 1 176 ? 8.601 -25.450 -17.568 1.00 90.50 176 PRO A CA 1
ATOM 1388 C C . PRO A 1 176 ? 9.264 -24.494 -18.572 1.00 90.50 176 PRO A C 1
ATOM 1390 O O . PRO A 1 176 ? 10.488 -24.376 -18.560 1.00 90.50 176 PRO A O 1
ATOM 1393 N N . GLU A 1 177 ? 8.467 -23.824 -19.408 1.00 89.50 177 GLU A N 1
ATOM 1394 C CA . GLU A 1 177 ? 8.910 -22.874 -20.440 1.00 89.50 177 GLU A CA 1
ATOM 1395 C C . GLU A 1 177 ? 9.058 -21.431 -19.910 1.00 89.50 177 GLU A C 1
ATOM 1397 O O . GLU A 1 177 ? 9.508 -20.542 -20.632 1.00 89.50 177 GLU A O 1
ATOM 1402 N N . ALA A 1 178 ? 8.667 -21.161 -18.658 1.00 89.38 178 ALA A N 1
ATOM 1403 C CA . ALA A 1 178 ? 8.746 -19.820 -18.084 1.00 89.38 178 ALA A CA 1
ATOM 1404 C C . ALA A 1 178 ? 10.193 -19.437 -17.729 1.00 89.38 178 ALA A C 1
ATOM 1406 O O . ALA A 1 178 ? 10.960 -20.239 -17.188 1.00 89.38 178 ALA A O 1
ATOM 1407 N N . ALA A 1 179 ? 10.562 -18.171 -17.945 1.00 87.38 179 ALA A N 1
ATOM 1408 C CA . ALA A 1 179 ? 11.884 -17.662 -17.568 1.00 87.38 179 ALA A CA 1
ATOM 1409 C C . ALA A 1 179 ? 12.126 -17.769 -16.047 1.00 87.38 179 ALA A C 1
ATOM 1411 O O . ALA A 1 179 ? 13.222 -18.103 -15.581 1.00 87.38 179 ALA A O 1
ATOM 1412 N N . GLU A 1 180 ? 11.076 -17.548 -15.258 1.00 89.31 180 GLU A N 1
ATOM 1413 C CA . GLU A 1 180 ? 11.070 -17.700 -13.808 1.00 89.31 180 GLU A CA 1
ATOM 1414 C C . GLU A 1 180 ? 11.274 -19.159 -13.383 1.00 89.31 180 GLU A C 1
ATOM 1416 O O . GLU A 1 180 ? 11.947 -19.408 -12.384 1.00 89.31 180 GLU A O 1
ATOM 1421 N N . ALA A 1 181 ? 10.771 -20.129 -14.154 1.00 89.25 181 ALA A N 1
ATOM 1422 C CA . ALA A 1 181 ? 10.978 -21.551 -13.890 1.00 89.25 181 ALA A CA 1
ATOM 1423 C C . ALA A 1 181 ? 12.431 -21.981 -14.125 1.00 89.25 181 ALA A C 1
ATOM 1425 O O . ALA A 1 181 ? 12.983 -22.735 -13.322 1.00 89.25 181 ALA A O 1
ATOM 1426 N N . ALA A 1 182 ? 13.093 -21.462 -15.165 1.00 89.00 182 ALA A N 1
ATOM 1427 C CA . ALA A 1 182 ? 14.524 -21.700 -15.376 1.00 89.00 182 ALA A CA 1
ATOM 1428 C C . ALA A 1 182 ? 15.360 -21.185 -14.190 1.00 89.00 182 ALA A C 1
ATOM 1430 O O . ALA A 1 182 ? 16.250 -21.880 -13.695 1.00 89.00 182 ALA A O 1
ATOM 1431 N N . THR A 1 183 ? 15.012 -20.000 -13.682 1.00 90.44 183 THR A N 1
ATOM 1432 C CA . THR A 1 183 ? 15.656 -19.414 -12.497 1.00 90.44 183 THR A CA 1
ATOM 1433 C C . THR A 1 183 ? 15.372 -20.238 -11.238 1.00 90.44 183 THR A C 1
ATOM 1435 O O . THR A 1 183 ? 16.285 -20.536 -10.470 1.00 90.44 183 THR A O 1
ATOM 1438 N N . ALA A 1 184 ? 14.121 -20.661 -11.043 1.00 90.88 184 ALA A N 1
ATOM 1439 C CA . ALA A 1 184 ? 13.716 -21.498 -9.919 1.00 90.88 184 ALA A CA 1
ATOM 1440 C C . ALA A 1 184 ? 14.487 -22.824 -9.883 1.00 90.88 184 ALA A C 1
ATOM 1442 O O . ALA A 1 184 ? 14.991 -23.201 -8.828 1.00 90.88 184 ALA A O 1
ATOM 1443 N N . ARG A 1 185 ? 14.667 -23.486 -11.033 1.00 91.44 185 ARG A N 1
ATOM 1444 C CA . ARG A 1 185 ? 15.486 -24.706 -11.155 1.00 91.44 185 ARG A CA 1
ATOM 1445 C C . ARG A 1 185 ? 16.933 -24.470 -10.739 1.00 91.44 185 ARG A C 1
ATOM 1447 O O . ARG A 1 185 ? 17.481 -25.261 -9.979 1.00 91.44 185 ARG A O 1
ATOM 1454 N N . GLN A 1 186 ? 17.535 -23.367 -11.186 1.00 92.31 186 GLN A N 1
ATOM 1455 C CA . GLN A 1 186 ? 18.901 -23.022 -10.794 1.00 92.31 186 GLN A CA 1
ATOM 1456 C C . GLN A 1 186 ? 19.030 -22.858 -9.274 1.00 92.31 186 GLN A C 1
ATOM 1458 O O . GLN A 1 186 ? 20.022 -23.288 -8.690 1.00 92.31 186 GLN A O 1
ATOM 1463 N N . TRP A 1 187 ? 18.037 -22.250 -8.627 1.00 91.31 187 TRP A N 1
ATOM 1464 C CA . TRP A 1 187 ? 18.041 -22.078 -7.177 1.00 91.31 187 TRP A CA 1
ATOM 1465 C C . TRP A 1 187 ? 17.806 -23.393 -6.443 1.00 91.31 187 TRP A C 1
ATOM 1467 O O . TRP A 1 187 ? 18.504 -23.666 -5.477 1.00 91.31 187 TRP A O 1
ATOM 1477 N N . LEU A 1 188 ? 16.891 -24.238 -6.918 1.00 91.06 188 LEU A N 1
ATOM 1478 C CA . LEU A 1 188 ? 16.642 -25.560 -6.338 1.00 91.06 188 LEU A CA 1
ATOM 1479 C C . LEU A 1 188 ? 17.907 -26.430 -6.309 1.00 91.06 188 LEU A C 1
ATOM 1481 O O . LEU A 1 188 ? 18.154 -27.092 -5.304 1.00 91.06 188 LEU A O 1
ATOM 1485 N N . GLU A 1 189 ? 18.743 -26.372 -7.351 1.00 89.94 189 GLU A N 1
ATOM 1486 C CA . GLU A 1 189 ? 20.040 -27.066 -7.379 1.00 89.94 189 GLU A CA 1
ATOM 1487 C C . GLU A 1 189 ? 21.030 -26.531 -6.332 1.00 89.94 189 GLU A C 1
ATOM 1489 O O . GLU A 1 189 ? 21.796 -27.306 -5.769 1.00 89.94 189 GLU A O 1
ATOM 1494 N N . GLN A 1 190 ? 20.998 -25.228 -6.032 1.00 87.25 190 GLN A N 1
ATOM 1495 C CA . GLN A 1 190 ? 21.842 -24.608 -4.997 1.00 87.25 190 GLN A CA 1
ATOM 1496 C C . GLN A 1 190 ? 21.345 -24.872 -3.569 1.00 87.25 190 GLN A C 1
ATOM 1498 O O . GLN A 1 190 ? 22.079 -24.639 -2.613 1.00 87.25 190 GLN A O 1
ATOM 1503 N N . LEU A 1 191 ? 20.093 -25.315 -3.423 1.00 83.00 191 LEU A N 1
ATOM 1504 C CA . LEU A 1 191 ? 19.452 -25.599 -2.139 1.00 83.00 191 LEU A CA 1
ATOM 1505 C C . LEU A 1 191 ? 19.523 -27.090 -1.755 1.00 83.00 191 LEU A C 1
ATOM 1507 O O . LEU A 1 191 ? 18.920 -27.471 -0.747 1.00 83.00 191 LEU A O 1
ATOM 1511 N N . LYS A 1 192 ? 20.180 -27.933 -2.564 1.00 66.94 192 LYS A N 1
ATOM 1512 C CA . LYS A 1 192 ? 20.507 -29.331 -2.231 1.00 66.94 192 LYS A CA 1
ATOM 1513 C C . LYS A 1 192 ? 21.583 -29.395 -1.153 1.00 66.94 192 LYS A C 1
ATOM 1515 O O . LYS A 1 192 ? 21.407 -30.241 -0.252 1.00 66.94 192 LYS A O 1
#

Secondary structure (DSSP, 8-state):
--HHHHHHHHHHHGGGT----EEESS-HHHHHHHHHHHT--S-EEE-TTSHHHHHTT--SSS-EEEE-TTS-EEEEE-GGG--HHHHHHHHTT---S-------PPPP---------------------------PPPPHHHHHHHHHHHHHHHHHHTT-HHHHHHHHHHHHHH-TTSHHHHHHHHHHHHT-

Radius of gyration: 24.08 Å; Cα contacts (8 Å, |Δi|>4): 156; chains: 1; bounding box: 46×63×60 Å